Protein AF-A0A914NNA9-F1 (afdb_monomer)

Organism: Meloidogyne incognita (NCBI:txid6306)

Sequence (226 aa):
LRHSIPSILQNKNVPEELQEALSKCLNPAPEQRLPVIQFTKLKYFEHPLVKTLNFLDSRNALDVSQKIQFFKSLPNIIPQFPLRVQLQKIYPHLAGEFGTPILIPFILESVFIIVENCNSEEFVEEIMPSLVLVFPIQTPYQIGLLLLNKVDLFLKKMPTTSLKQHLIPLIFNSLSNESNKIQELCLLELPRLVKYIDREQMHTQFLPKLLRMVLEAKENKFSVCF

Nearest PDB structures (foldseek):
  4lac-assembly1_A  TM=5.050E-01  e=9.931E-03  Homo sapiens
  3vwa-assembly1_A  TM=5.552E-01  e=3.014E-02  Saccharomyces cerevisiae S288C
  7k36-assembly1_A  TM=5.058E-01  e=1.153E-01  Homo sapiens
  6owo-assembly1_A  TM=5.125E-01  e=1.165E+00  Mus musculus
  7ux3-assembly1_G  TM=3.885E-01  e=2.225E+00  Mus musculus

Foldseek 3Di:
DPPCLVVVLPPPPDPPQCSVLVSQCPDPDPVSHDDPVVVCVRCVCVDPVNVLLVVLVPPDPDDPVVLQVSLQCLLVVLVVDDLCCCQVPVQVSLLVCLVPQVNQLSSLSSVVSSLVPDALVSCVPGPVVSVLVLLVPPPPVSSLVSVLVCVVSCVRRPDLVVCLVRVVVSLLVQLVHPDPSSNVSSVVCVVVCVVSDDPCCCVPRVVVSVVVSVVVCVVVVDPPDD

Structure (mmCIF, N/CA/C/O backbone):
data_AF-A0A914NNA9-F1
#
_entry.id   AF-A0A914NNA9-F1
#
loop_
_atom_site.group_PDB
_atom_site.id
_atom_site.type_symbol
_atom_site.label_atom_id
_atom_site.label_alt_id
_atom_site.label_comp_id
_atom_site.label_asym_id
_atom_site.label_entity_id
_atom_site.label_seq_id
_atom_site.pdbx_PDB_ins_code
_atom_site.Cartn_x
_atom_site.Cartn_y
_atom_site.Cartn_z
_atom_site.occupancy
_atom_site.B_iso_or_equiv
_atom_site.auth_seq_id
_atom_site.auth_comp_id
_atom_site.auth_asym_id
_atom_site.auth_atom_id
_atom_site.pdbx_PDB_model_num
ATOM 1 N N . LEU A 1 1 ? -22.326 -14.929 42.479 1.00 46.31 1 LEU A N 1
ATOM 2 C CA . LEU A 1 1 ? -22.329 -13.843 41.464 1.00 46.31 1 LEU A CA 1
ATOM 3 C C . LEU A 1 1 ? -21.986 -12.443 42.014 1.00 46.31 1 LEU A C 1
ATOM 5 O O . LEU A 1 1 ? -21.612 -11.599 41.216 1.00 46.31 1 LEU A O 1
ATOM 9 N N . ARG A 1 2 ? -22.057 -12.162 43.333 1.00 40.78 2 ARG A N 1
ATOM 10 C CA . ARG A 1 2 ? -21.795 -10.809 43.893 1.00 40.78 2 ARG A CA 1
ATOM 11 C C . ARG A 1 2 ? -20.318 -10.435 44.137 1.00 40.78 2 ARG A C 1
ATOM 13 O O . ARG A 1 2 ? -20.034 -9.258 44.296 1.00 40.78 2 ARG A O 1
ATOM 20 N N . HIS A 1 3 ? -19.383 -11.387 44.132 1.00 43.75 3 HIS A N 1
ATOM 21 C CA . HIS A 1 3 ? -17.967 -11.124 44.455 1.00 43.75 3 HIS A CA 1
ATOM 22 C C . HIS A 1 3 ? -17.063 -10.825 43.243 1.00 43.75 3 HIS A C 1
ATOM 24 O O . HIS A 1 3 ? -15.871 -10.618 43.423 1.00 43.75 3 HIS A O 1
ATOM 30 N N . SER A 1 4 ? -17.602 -10.795 42.020 1.00 52.12 4 SER A N 1
ATOM 31 C CA . SER A 1 4 ? -16.789 -10.807 40.787 1.00 52.12 4 SER A CA 1
ATOM 32 C C . SER A 1 4 ? -16.677 -9.452 40.075 1.00 52.12 4 SER A C 1
ATOM 34 O O . SER A 1 4 ? -15.780 -9.260 39.263 1.00 52.12 4 SER A O 1
ATOM 36 N N . ILE A 1 5 ? -17.582 -8.509 40.354 1.00 54.59 5 ILE A N 1
ATOM 37 C CA . ILE A 1 5 ? -17.644 -7.211 39.655 1.00 54.59 5 ILE A CA 1
ATOM 38 C C . ILE A 1 5 ? -16.449 -6.297 40.005 1.00 54.59 5 ILE A C 1
ATOM 40 O O . ILE A 1 5 ? -15.870 -5.725 39.080 1.00 54.59 5 ILE A O 1
ATOM 44 N N . PRO A 1 6 ? -15.997 -6.194 41.277 1.00 52.12 6 PRO A N 1
ATOM 45 C CA . PRO A 1 6 ? -14.838 -5.363 41.621 1.00 52.12 6 PRO A CA 1
ATOM 46 C C . PRO A 1 6 ? -13.545 -5.841 40.946 1.00 52.12 6 PRO A C 1
ATOM 48 O O . PRO A 1 6 ? -12.696 -5.036 40.578 1.00 52.12 6 PRO A O 1
ATOM 51 N N . SER A 1 7 ? -13.417 -7.154 40.734 1.00 54.50 7 SER A N 1
ATOM 52 C CA . SER A 1 7 ? -12.230 -7.790 40.157 1.00 54.50 7 SER A CA 1
ATOM 53 C C . SER A 1 7 ? -12.037 -7.463 38.672 1.00 54.50 7 SER A C 1
ATOM 55 O O . SER A 1 7 ? -10.907 -7.401 38.202 1.00 54.50 7 SER A O 1
ATOM 57 N N . ILE A 1 8 ? -13.129 -7.234 37.930 1.00 57.78 8 ILE A N 1
ATOM 58 C CA . ILE A 1 8 ? -13.080 -6.880 36.501 1.00 57.78 8 ILE A CA 1
ATOM 59 C C . ILE A 1 8 ? -12.630 -5.423 36.324 1.00 57.78 8 ILE A C 1
ATOM 61 O O . ILE A 1 8 ? -11.861 -5.127 35.414 1.00 57.78 8 ILE A O 1
ATOM 65 N N . LEU A 1 9 ? -13.068 -4.526 37.214 1.00 56.62 9 LEU A N 1
ATOM 66 C CA . LEU A 1 9 ? -12.733 -3.096 37.174 1.00 56.62 9 LEU A CA 1
ATOM 67 C C . LEU A 1 9 ? -11.310 -2.796 37.667 1.00 56.62 9 LEU A C 1
ATOM 69 O O . LEU A 1 9 ? -10.729 -1.794 37.274 1.00 56.62 9 LEU A O 1
ATOM 73 N N . GLN A 1 10 ? -10.730 -3.673 38.492 1.00 57.22 10 GLN A N 1
ATOM 74 C CA . GLN A 1 10 ? -9.327 -3.594 38.926 1.00 57.22 10 GLN A CA 1
ATOM 75 C C . GLN A 1 10 ? -8.344 -4.215 37.921 1.00 57.22 10 GLN A C 1
ATOM 77 O O . GLN A 1 10 ? -7.135 -4.250 38.160 1.00 57.22 10 GLN A O 1
ATOM 82 N N . ASN A 1 11 ? -8.845 -4.735 36.800 1.00 58.44 11 ASN A N 1
ATOM 83 C CA . ASN A 1 11 ? -8.011 -5.360 35.793 1.00 58.44 11 ASN A CA 1
ATOM 84 C C . ASN A 1 11 ? -7.291 -4.268 34.986 1.00 58.44 11 ASN A C 1
ATOM 86 O O . ASN A 1 11 ? -7.929 -3.510 34.257 1.00 58.44 11 ASN A O 1
ATOM 90 N N . LYS A 1 12 ? -5.954 -4.211 35.082 1.00 61.25 12 LYS A N 1
ATOM 91 C CA . LYS A 1 12 ? -5.089 -3.234 34.379 1.00 61.25 12 LYS A CA 1
ATOM 92 C C . LYS A 1 12 ? -5.234 -3.243 32.848 1.00 61.25 12 LYS A C 1
ATOM 94 O O . LYS A 1 12 ? -4.662 -2.397 32.173 1.00 61.25 12 LYS A O 1
ATOM 99 N N . ASN A 1 13 ? -5.991 -4.192 32.307 1.00 70.31 13 ASN A N 1
ATOM 100 C CA . ASN A 1 13 ? -6.261 -4.345 30.883 1.00 70.31 13 ASN A CA 1
ATOM 101 C C . ASN A 1 13 ? -7.434 -3.482 30.381 1.00 70.31 13 ASN A C 1
ATOM 103 O O . ASN A 1 13 ? -7.701 -3.478 29.182 1.00 70.31 13 ASN A O 1
ATOM 107 N N . VAL A 1 14 ? -8.157 -2.783 31.266 1.00 75.00 14 VAL A N 1
ATOM 108 C CA . VAL A 1 14 ? -9.283 -1.916 30.887 1.00 75.00 14 VAL A CA 1
ATOM 109 C C . VAL A 1 14 ? -8.840 -0.446 30.894 1.00 75.00 14 VAL A C 1
ATOM 111 O O . VAL A 1 14 ? -8.441 0.042 31.955 1.00 75.00 14 VAL A O 1
ATOM 114 N N . PRO A 1 15 ? -8.948 0.279 29.760 1.00 80.75 15 PRO A N 1
ATOM 115 C CA . PRO A 1 15 ? -8.655 1.710 29.698 1.00 80.75 15 PRO A CA 1
ATOM 116 C C . PRO A 1 15 ? -9.450 2.493 30.744 1.00 80.75 15 PRO A C 1
ATOM 118 O O . PRO A 1 15 ? -10.650 2.262 30.899 1.00 80.75 15 PRO A O 1
ATOM 121 N N . GLU A 1 16 ? -8.801 3.434 31.431 1.00 80.56 16 GLU A N 1
ATOM 122 C CA . GLU A 1 16 ? -9.410 4.226 32.515 1.00 80.56 16 GLU A CA 1
ATOM 123 C C . GLU A 1 16 ? -10.712 4.912 32.073 1.00 80.56 16 GLU A C 1
ATOM 125 O O . GLU A 1 16 ? -11.708 4.900 32.793 1.00 80.56 16 GLU A O 1
ATOM 130 N N . GLU A 1 17 ? -10.744 5.387 30.828 1.00 80.56 17 GLU A N 1
ATOM 131 C CA . GLU A 1 17 ? -11.890 6.038 30.180 1.00 80.56 17 GLU A CA 1
ATOM 132 C C . GLU A 1 17 ? -13.153 5.161 30.107 1.00 80.56 17 GLU A C 1
ATOM 134 O O . GLU A 1 17 ? -14.267 5.678 30.010 1.00 80.56 17 GLU A O 1
ATOM 139 N N . LEU A 1 18 ? -13.003 3.833 30.150 1.00 83.00 18 LEU A N 1
ATOM 140 C CA . LEU A 1 18 ? -14.110 2.877 30.097 1.00 83.00 18 LEU A CA 1
ATOM 141 C C . LEU A 1 18 ? -14.499 2.326 31.468 1.00 83.00 18 LEU A C 1
ATOM 143 O O . LEU A 1 18 ? -15.592 1.775 31.600 1.00 83.00 18 LEU A O 1
ATOM 147 N N . GLN A 1 19 ? -13.652 2.460 32.489 1.00 83.44 19 GLN A N 1
ATOM 148 C CA . GLN A 1 19 ? -13.880 1.820 33.788 1.00 83.44 19 GLN A CA 1
ATOM 149 C C . GLN A 1 19 ? -15.162 2.326 34.461 1.00 83.44 19 GLN A C 1
ATOM 151 O O . GLN A 1 19 ? -15.972 1.523 34.928 1.00 83.44 19 GLN A O 1
ATOM 156 N N . GLU A 1 20 ? -15.400 3.642 34.454 1.00 82.81 20 GLU A N 1
ATOM 157 C CA . GLU A 1 20 ? -16.611 4.226 35.045 1.00 82.81 20 GLU A CA 1
ATOM 158 C C . GLU A 1 20 ? -17.876 3.758 34.310 1.00 82.81 20 GLU A C 1
ATOM 160 O O . GLU A 1 20 ? -18.866 3.357 34.931 1.00 82.81 20 GLU A O 1
ATOM 165 N N . ALA A 1 21 ? -17.839 3.759 32.976 1.00 84.19 21 ALA A N 1
ATOM 166 C CA . ALA A 1 21 ? -18.965 3.323 32.163 1.00 84.19 21 ALA A CA 1
ATOM 167 C C . ALA A 1 21 ? -19.260 1.828 32.347 1.00 84.19 21 ALA A C 1
ATOM 169 O O . ALA A 1 21 ? -20.418 1.448 32.517 1.00 84.19 21 ALA A O 1
ATOM 170 N N . LEU A 1 22 ? -18.226 0.983 32.378 1.00 84.44 22 LEU A N 1
ATOM 171 C CA . LEU A 1 22 ? -18.360 -0.455 32.615 1.00 84.44 22 LEU A CA 1
ATOM 172 C C . LEU A 1 22 ? -18.895 -0.754 34.018 1.00 84.44 22 LEU A C 1
ATOM 174 O O . LEU A 1 22 ? -19.739 -1.636 34.165 1.00 84.44 22 LEU A O 1
ATOM 178 N N . SER A 1 23 ? -18.480 0.012 35.030 1.00 83.31 23 SER A N 1
ATOM 179 C CA . SER A 1 23 ? -19.024 -0.091 36.389 1.00 83.31 23 SER A CA 1
ATOM 180 C C . SER A 1 23 ? -20.536 0.154 36.407 1.00 83.31 23 SER A C 1
ATOM 182 O O . SER A 1 23 ? -21.294 -0.640 36.968 1.00 83.31 23 SER A O 1
ATOM 184 N N . LYS A 1 24 ? -21.003 1.191 35.696 1.00 84.38 24 LYS A N 1
ATOM 185 C CA . LYS A 1 24 ? -22.439 1.469 35.534 1.00 84.38 24 LYS A CA 1
ATOM 186 C C . LYS A 1 24 ? -23.151 0.373 34.733 1.00 84.38 24 LYS A C 1
ATOM 188 O O . LYS A 1 24 ? -24.253 -0.016 35.104 1.00 84.38 24 LYS A O 1
ATOM 193 N N . CYS A 1 25 ? -22.544 -0.177 33.680 1.00 84.31 25 CYS A N 1
ATOM 194 C CA . CYS A 1 25 ? -23.122 -1.291 32.910 1.00 84.31 25 CYS A CA 1
ATOM 195 C C . CYS A 1 25 ? -23.302 -2.569 33.748 1.00 84.31 25 CYS A C 1
ATOM 197 O O . CYS A 1 25 ? -24.278 -3.297 33.569 1.00 84.31 25 CYS A O 1
ATOM 199 N N . LEU A 1 26 ? -22.376 -2.835 34.672 1.00 83.00 26 LEU A N 1
ATOM 200 C CA . LEU A 1 26 ? -22.370 -4.026 35.524 1.00 83.00 26 LEU A CA 1
ATOM 201 C C . LEU A 1 26 ? -23.161 -3.847 36.830 1.00 83.00 26 LEU A C 1
ATOM 203 O O . LEU A 1 26 ? -23.105 -4.720 37.699 1.00 83.00 26 LEU A O 1
ATOM 207 N N . ASN A 1 27 ? -23.914 -2.752 36.986 1.00 82.81 27 ASN A N 1
ATOM 208 C CA . ASN A 1 27 ? -24.661 -2.489 38.212 1.00 82.81 27 ASN A CA 1
ATOM 209 C C . ASN A 1 27 ? -25.683 -3.622 38.484 1.00 82.81 27 ASN A C 1
ATOM 211 O O . ASN A 1 27 ? -26.460 -3.992 37.592 1.00 82.81 27 ASN A O 1
ATOM 215 N N . PRO A 1 28 ? -25.705 -4.218 39.693 1.00 80.62 28 PRO A N 1
ATOM 216 C CA . PRO A 1 28 ? -26.661 -5.268 40.035 1.00 80.62 28 PRO A CA 1
ATOM 217 C C . PRO A 1 28 ? -28.123 -4.808 39.945 1.00 80.62 28 PRO A C 1
ATOM 219 O O . PRO A 1 28 ? -28.973 -5.638 39.628 1.00 80.62 28 PRO A O 1
ATOM 222 N N . ALA A 1 29 ? -28.412 -3.522 40.167 1.00 84.44 29 ALA A N 1
ATOM 223 C CA . ALA A 1 29 ? -29.739 -2.942 39.988 1.00 84.44 29 ALA A CA 1
ATOM 224 C C . ALA A 1 29 ? -29.985 -2.619 38.497 1.00 84.44 29 ALA A C 1
ATOM 226 O O . ALA A 1 29 ? -29.301 -1.746 37.958 1.00 84.44 29 ALA A O 1
ATOM 227 N N . PRO A 1 30 ? -30.953 -3.271 37.817 1.00 81.56 30 PRO A N 1
ATOM 228 C CA . PRO A 1 30 ? -31.196 -3.064 36.385 1.00 81.56 30 PRO A CA 1
ATOM 229 C C . PRO A 1 30 ? -31.507 -1.610 36.014 1.00 81.56 30 PRO A C 1
ATOM 231 O O . PRO A 1 30 ? -31.097 -1.148 34.957 1.00 81.56 30 PRO A O 1
ATOM 234 N N . GLU A 1 31 ? -32.181 -0.883 36.904 1.00 85.00 31 GLU A N 1
ATOM 235 C CA . GLU A 1 31 ? -32.643 0.494 36.682 1.00 85.00 31 GLU A CA 1
ATOM 236 C C . GLU A 1 31 ? -31.506 1.524 36.692 1.00 85.00 31 GLU A C 1
ATOM 238 O O . GLU A 1 31 ? -31.628 2.602 36.120 1.00 85.00 31 GLU A O 1
ATOM 243 N N . GLN A 1 32 ? -30.378 1.182 37.317 1.00 82.38 32 GLN A N 1
ATOM 244 C CA . GLN A 1 32 ? -29.184 2.025 37.379 1.00 82.38 32 GLN A CA 1
ATOM 245 C C . GLN A 1 32 ? -28.140 1.644 36.320 1.00 82.38 32 GLN A C 1
ATOM 247 O O . GLN A 1 32 ? -27.045 2.215 36.304 1.00 82.38 32 GLN A O 1
ATOM 252 N N . ARG A 1 33 ? -28.438 0.663 35.453 1.00 86.88 33 ARG A N 1
ATOM 253 C CA . ARG A 1 33 ? -27.519 0.265 34.384 1.00 86.88 33 ARG A CA 1
ATOM 254 C C . ARG A 1 33 ? -27.482 1.319 33.293 1.00 86.88 33 ARG A C 1
ATOM 256 O O . ARG A 1 33 ? -28.517 1.807 32.848 1.00 86.88 33 ARG A O 1
ATOM 263 N N . LEU A 1 34 ? -26.276 1.621 32.819 1.00 84.44 34 LEU A N 1
ATOM 264 C CA . LEU A 1 34 ? -26.102 2.501 31.670 1.00 84.44 34 LEU A CA 1
ATOM 265 C C . LEU A 1 34 ? -26.753 1.851 30.432 1.00 84.44 34 LEU A C 1
ATOM 267 O O . LEU A 1 34 ? -26.373 0.734 30.065 1.00 84.44 34 LEU A O 1
ATOM 271 N N . PRO A 1 35 ? -27.716 2.512 29.768 1.00 85.62 35 PRO A N 1
ATOM 272 C CA . PRO A 1 35 ? -28.323 1.966 28.565 1.00 85.62 35 PRO A CA 1
ATOM 273 C C . PRO A 1 35 ? -27.305 1.918 27.420 1.00 85.62 35 PRO A C 1
ATOM 275 O O . PRO A 1 35 ? -26.478 2.819 27.256 1.00 85.62 35 PRO A O 1
ATOM 278 N N . VAL A 1 36 ? -27.410 0.889 26.574 1.00 84.56 36 VAL A N 1
ATOM 279 C CA . VAL A 1 36 ? -26.457 0.606 25.480 1.00 84.56 36 VAL A CA 1
ATOM 280 C C . VAL A 1 36 ? -26.253 1.812 24.558 1.00 84.56 36 VAL A C 1
ATOM 282 O O . VAL A 1 36 ? -25.127 2.120 24.187 1.00 84.56 36 VAL A O 1
ATOM 285 N N . ILE A 1 37 ? -27.321 2.556 24.258 1.00 85.94 37 ILE A N 1
ATOM 286 C CA . ILE A 1 37 ? -27.271 3.749 23.395 1.00 85.94 37 ILE A CA 1
ATOM 287 C C . ILE A 1 37 ? -26.387 4.856 23.997 1.00 85.94 37 ILE A C 1
ATOM 289 O O . ILE A 1 37 ? -25.759 5.617 23.264 1.00 85.94 37 ILE A O 1
ATOM 293 N N . GLN A 1 38 ? -26.344 4.981 25.326 1.00 85.00 38 GLN A N 1
ATOM 294 C CA . GLN A 1 38 ? -25.464 5.943 25.996 1.00 85.00 38 GLN A CA 1
ATOM 295 C C . GLN A 1 38 ? -24.025 5.422 26.055 1.00 85.00 38 GLN A C 1
ATOM 297 O O . GLN A 1 38 ? -23.093 6.202 25.889 1.00 85.00 38 GLN A O 1
ATOM 302 N N . PHE A 1 39 ? -23.839 4.108 26.204 1.00 86.06 39 PHE A N 1
ATOM 303 C CA . PHE A 1 39 ? -22.519 3.480 26.157 1.00 86.06 39 PHE A CA 1
ATOM 304 C C . PHE A 1 39 ? -21.837 3.662 24.791 1.00 86.06 39 PHE A C 1
ATOM 306 O O . PHE A 1 39 ? -20.665 4.016 24.724 1.00 86.06 39 PHE A O 1
ATOM 313 N N . THR A 1 40 ? -22.570 3.521 23.684 1.00 83.19 40 THR A N 1
ATOM 314 C CA . THR A 1 40 ? -22.011 3.733 22.335 1.00 83.19 40 THR A CA 1
ATOM 315 C C . THR A 1 40 ? -21.613 5.187 22.052 1.00 83.19 40 THR A C 1
ATOM 317 O O . THR A 1 40 ? -20.909 5.441 21.082 1.00 83.19 40 THR A O 1
ATOM 320 N N . LYS A 1 41 ? -22.055 6.147 22.878 1.00 84.75 41 LYS A N 1
ATOM 321 C CA . LYS A 1 41 ? -21.750 7.586 22.749 1.00 84.75 41 LYS A CA 1
ATOM 322 C C . LYS A 1 41 ? -20.565 8.041 23.608 1.00 84.75 41 LYS A C 1
ATOM 324 O O . LYS A 1 41 ? -20.325 9.239 23.734 1.00 84.75 41 LYS A O 1
ATOM 329 N N . LEU A 1 42 ? -19.849 7.117 24.248 1.00 86.50 42 LEU A N 1
ATOM 330 C CA . LEU A 1 42 ? -18.679 7.464 25.052 1.00 86.50 42 LEU A CA 1
ATOM 331 C C . LEU A 1 42 ? -17.554 8.022 24.173 1.00 86.50 42 LEU A C 1
ATOM 333 O O . LEU A 1 42 ? -17.294 7.506 23.086 1.00 86.50 42 LEU A O 1
ATOM 337 N N . LYS A 1 43 ? -16.825 9.013 24.703 1.00 85.06 43 LYS A N 1
ATOM 338 C CA . LYS A 1 43 ? -15.670 9.648 24.038 1.00 85.06 43 LYS A CA 1
ATOM 339 C C . LYS A 1 43 ? -14.591 8.652 23.615 1.00 85.06 43 LYS A C 1
ATOM 341 O O . LYS A 1 43 ? -13.932 8.865 22.606 1.00 85.06 43 LYS A O 1
ATOM 346 N N . TYR A 1 44 ? -14.458 7.541 24.339 1.00 84.50 44 TYR A N 1
ATOM 347 C CA . TYR A 1 44 ? -13.566 6.442 23.972 1.00 84.50 44 TYR A CA 1
ATOM 348 C C . TYR A 1 44 ? -13.799 5.962 22.526 1.00 84.50 44 TYR A C 1
ATOM 350 O O . TYR A 1 44 ? -12.857 5.779 21.758 1.00 84.50 44 TYR A O 1
ATOM 358 N N . PHE A 1 45 ? -15.063 5.825 22.109 1.00 84.44 45 PHE A N 1
ATOM 359 C CA . PHE A 1 45 ? -15.408 5.400 20.748 1.00 84.44 45 PHE A CA 1
ATOM 360 C C . PHE A 1 45 ? -15.221 6.508 19.703 1.00 84.44 45 PHE A C 1
ATOM 362 O O . PHE A 1 45 ? -15.298 6.247 18.502 1.00 84.44 45 PHE A O 1
ATOM 369 N N . GLU A 1 46 ? -14.931 7.739 20.133 1.00 84.44 46 GLU A N 1
ATOM 370 C CA . GLU A 1 46 ? -14.589 8.843 19.241 1.00 84.44 46 GLU A CA 1
ATOM 371 C C . GLU A 1 46 ? -13.102 8.872 18.859 1.00 84.44 46 GLU A C 1
ATOM 373 O O . GLU A 1 46 ? -12.718 9.686 18.008 1.00 84.44 46 GLU A O 1
ATOM 378 N N . HIS A 1 47 ? -12.287 7.984 19.447 1.00 89.38 47 HIS A N 1
ATOM 379 C CA . HIS A 1 47 ? -10.854 7.884 19.190 1.00 89.38 47 HIS A CA 1
ATOM 380 C C . HIS A 1 47 ? -10.569 7.624 17.695 1.00 89.38 47 HIS A C 1
ATOM 382 O O . HIS A 1 47 ? -11.239 6.781 17.084 1.00 89.38 47 HIS A O 1
ATOM 388 N N . PRO A 1 48 ? -9.557 8.279 17.085 1.00 88.38 48 PRO A N 1
ATOM 389 C CA . PRO A 1 48 ? -9.262 8.145 15.654 1.00 88.38 48 PRO A CA 1
ATOM 390 C C . PRO A 1 48 ? -9.078 6.698 15.180 1.00 88.38 48 PRO A C 1
ATOM 392 O O . PRO A 1 48 ? -9.554 6.340 14.105 1.00 88.38 48 PRO A O 1
ATOM 395 N N . LEU A 1 49 ? -8.453 5.844 15.998 1.00 90.88 49 LEU A N 1
ATOM 396 C CA . LEU A 1 49 ? -8.266 4.420 15.682 1.00 90.88 49 LEU A CA 1
ATOM 397 C C . LEU A 1 49 ? -9.589 3.659 15.596 1.00 90.88 49 LEU A C 1
ATOM 399 O O . LEU A 1 49 ? -9.805 2.898 14.657 1.00 90.88 49 LEU A O 1
ATOM 403 N N . VAL A 1 50 ? -10.497 3.904 16.542 1.00 89.94 50 VAL A N 1
ATOM 404 C CA . VAL A 1 50 ? -11.817 3.265 16.563 1.00 89.94 50 VAL A CA 1
ATOM 405 C C . VAL A 1 50 ? -12.640 3.742 15.370 1.00 89.94 50 VAL A C 1
ATOM 407 O O . VAL A 1 50 ? -13.205 2.924 14.650 1.00 89.94 50 VAL A O 1
ATOM 410 N N . LYS A 1 51 ? -12.640 5.053 15.093 1.00 89.06 51 LYS A N 1
ATOM 411 C CA . LYS A 1 51 ? -13.293 5.622 13.904 1.00 89.06 51 LYS A CA 1
ATOM 412 C C . LYS A 1 51 ? -12.746 5.036 12.604 1.00 89.06 51 LYS A C 1
ATOM 414 O O . LYS A 1 51 ? -13.526 4.741 11.709 1.00 89.06 51 LYS A O 1
ATOM 419 N N . THR A 1 52 ? -11.432 4.836 12.519 1.00 91.88 52 THR A N 1
ATOM 420 C CA . THR A 1 52 ? -10.778 4.241 11.345 1.00 91.88 52 THR A CA 1
ATOM 421 C C . THR A 1 52 ? -11.226 2.799 11.134 1.00 91.88 52 THR A C 1
ATOM 423 O O . THR A 1 52 ? -11.634 2.451 10.031 1.00 91.88 52 THR A O 1
ATOM 426 N N . LEU A 1 53 ? -11.220 1.969 12.182 1.00 90.75 53 LEU A N 1
ATOM 427 C CA . LEU A 1 53 ? -11.685 0.582 12.080 1.00 90.75 53 LEU A CA 1
ATOM 428 C C . LEU A 1 53 ? -13.179 0.499 11.749 1.00 90.75 53 LEU A C 1
ATOM 430 O O . LEU A 1 53 ? -13.560 -0.273 10.877 1.00 90.75 53 LEU A O 1
ATOM 434 N N . ASN A 1 54 ? -14.008 1.341 12.370 1.00 88.25 54 ASN A N 1
ATOM 435 C CA . ASN A 1 54 ? -15.435 1.418 12.055 1.00 88.25 54 ASN A CA 1
ATOM 436 C C . ASN A 1 54 ? -15.685 1.844 10.603 1.00 88.25 54 ASN A C 1
ATOM 438 O O . ASN A 1 54 ? -16.607 1.334 9.973 1.00 88.25 54 ASN A O 1
ATOM 442 N N . PHE A 1 55 ? -14.875 2.764 10.069 1.00 88.38 55 PHE A N 1
ATOM 443 C CA . PHE A 1 55 ? -14.955 3.164 8.666 1.00 88.38 55 PHE A CA 1
ATOM 444 C C . PHE A 1 55 ? -14.615 1.990 7.740 1.00 88.38 55 PHE A C 1
ATOM 446 O O . PHE A 1 55 ? -15.376 1.709 6.819 1.00 88.38 55 PHE A O 1
ATOM 453 N N . LEU A 1 56 ? -13.526 1.264 8.017 1.00 88.06 56 LEU A N 1
ATOM 454 C CA . LEU A 1 56 ? -13.138 0.077 7.244 1.00 88.06 56 LEU A CA 1
ATOM 455 C C . LEU A 1 56 ? -14.202 -1.034 7.297 1.00 88.06 56 LEU A C 1
ATOM 457 O O . LEU A 1 56 ? -14.507 -1.634 6.271 1.00 88.06 56 LEU A O 1
ATOM 461 N N . ASP A 1 57 ? -14.801 -1.273 8.468 1.00 85.19 57 ASP A N 1
ATOM 462 C CA . ASP A 1 57 ? -15.828 -2.307 8.659 1.00 85.19 57 ASP A CA 1
ATOM 463 C C . ASP A 1 57 ? -17.205 -1.891 8.096 1.00 85.19 57 ASP A C 1
ATOM 465 O O . ASP A 1 57 ? -18.077 -2.739 7.869 1.00 85.19 57 ASP A O 1
ATOM 469 N N . SER A 1 58 ? -17.429 -0.597 7.838 1.00 80.75 58 SER A N 1
ATOM 470 C CA . SER A 1 58 ? -18.665 -0.114 7.225 1.00 80.75 58 SER A CA 1
ATOM 471 C C . SER A 1 58 ? -18.704 -0.501 5.742 1.00 80.75 58 SER A C 1
ATOM 473 O O . SER A 1 58 ? -18.232 0.215 4.868 1.00 80.75 58 SER A O 1
ATOM 475 N N . ARG A 1 59 ? -19.303 -1.662 5.447 1.00 59.59 59 ARG A N 1
ATOM 476 C CA . ARG A 1 59 ? -19.468 -2.256 4.099 1.00 59.59 59 ARG A CA 1
ATOM 477 C C . ARG A 1 59 ? -20.338 -1.434 3.125 1.00 59.59 59 ARG A C 1
ATOM 479 O O . ARG A 1 59 ? -20.848 -1.978 2.147 1.00 59.59 59 ARG A O 1
ATOM 486 N N . ASN A 1 60 ? -20.575 -0.158 3.409 1.00 55.81 60 ASN A N 1
ATOM 487 C CA . ASN A 1 60 ? -21.505 0.679 2.669 1.00 55.81 60 ASN A CA 1
ATOM 488 C C . ASN A 1 60 ? -20.879 1.169 1.361 1.00 55.81 60 ASN A C 1
ATOM 490 O O . ASN A 1 60 ? -19.672 1.387 1.275 1.00 55.81 60 ASN A O 1
ATOM 494 N N . ALA A 1 61 ? -21.732 1.374 0.356 1.00 65.06 61 ALA A N 1
ATOM 495 C CA . ALA A 1 61 ? -21.432 2.069 -0.889 1.00 65.06 61 ALA A CA 1
ATOM 496 C C . ALA A 1 61 ? -21.061 3.537 -0.602 1.00 65.06 61 ALA A C 1
ATOM 498 O O . ALA A 1 61 ? -21.849 4.449 -0.824 1.00 65.06 61 ALA A O 1
ATOM 499 N N . LEU A 1 62 ? -19.888 3.755 -0.010 1.00 74.38 62 LEU A N 1
ATOM 500 C CA . LEU A 1 62 ? -19.333 5.079 0.209 1.00 74.38 62 LEU A CA 1
ATOM 501 C C . LEU A 1 62 ? -18.966 5.668 -1.145 1.00 74.38 62 LEU A C 1
ATOM 503 O O . LEU A 1 62 ? -18.278 5.026 -1.947 1.00 74.38 62 LEU A O 1
ATOM 507 N N . ASP A 1 63 ? -19.390 6.906 -1.362 1.00 85.19 63 ASP A N 1
ATOM 508 C CA . ASP A 1 63 ? -19.015 7.648 -2.552 1.00 85.19 63 ASP A CA 1
ATOM 509 C C . ASP A 1 63 ? -17.493 7.811 -2.623 1.00 85.19 63 ASP A C 1
ATOM 511 O O . ASP A 1 63 ? -16.791 7.952 -1.614 1.00 85.19 63 ASP A O 1
ATOM 515 N N . VAL A 1 64 ? -16.974 7.842 -3.849 1.00 87.94 64 VAL A N 1
ATOM 516 C CA . VAL A 1 64 ? -15.535 7.945 -4.135 1.00 87.94 64 VAL A CA 1
ATOM 517 C C . VAL A 1 64 ? -14.896 9.146 -3.421 1.00 87.94 64 VAL A C 1
ATOM 519 O O . VAL A 1 64 ? -13.770 9.049 -2.941 1.00 87.94 64 VAL A O 1
ATOM 522 N N . SER A 1 65 ? -15.614 10.263 -3.282 1.00 90.50 65 SER A N 1
ATOM 523 C CA . SER A 1 65 ? -15.131 11.465 -2.589 1.00 90.50 65 SER A CA 1
ATOM 524 C C . SER A 1 65 ? -14.835 11.225 -1.103 1.00 90.50 65 SER A C 1
ATOM 526 O O . SER A 1 65 ? -13.789 11.652 -0.609 1.00 90.50 65 SER A O 1
ATOM 528 N N . GLN A 1 66 ? -15.711 10.500 -0.402 1.00 89.94 66 GLN A N 1
ATOM 529 C CA . GLN A 1 66 ? -15.535 10.158 1.011 1.00 89.94 66 GLN A CA 1
ATOM 530 C C . GLN A 1 66 ? -14.362 9.192 1.190 1.00 89.94 66 GLN A C 1
ATOM 532 O O . GLN A 1 66 ? -13.533 9.384 2.082 1.00 89.94 66 GLN A O 1
ATOM 537 N N . LYS A 1 67 ? -14.234 8.210 0.285 1.00 90.50 67 LYS A N 1
ATOM 538 C CA . LYS A 1 67 ? -13.081 7.299 0.245 1.00 90.50 67 LYS A CA 1
ATOM 539 C C . LYS A 1 67 ? -11.766 8.056 0.062 1.00 90.50 67 LYS A C 1
ATOM 541 O O . LYS A 1 67 ? -10.824 7.814 0.809 1.00 90.50 67 LYS A O 1
ATOM 546 N N . ILE A 1 68 ? -11.701 9.013 -0.868 1.00 92.56 68 ILE A N 1
ATOM 547 C CA . ILE A 1 68 ? -10.502 9.845 -1.074 1.00 92.56 68 ILE A CA 1
ATOM 548 C C . ILE A 1 68 ? -10.141 10.606 0.204 1.00 92.56 68 ILE A C 1
ATOM 550 O O . ILE A 1 68 ? -8.977 10.621 0.598 1.00 92.56 68 ILE A O 1
ATOM 554 N N . GLN A 1 69 ? -11.114 11.248 0.856 1.00 92.44 69 GLN A N 1
ATOM 555 C CA . GLN A 1 69 ? -10.853 12.008 2.080 1.00 92.44 69 GLN A CA 1
ATOM 556 C C . GLN A 1 69 ? -10.322 11.111 3.205 1.00 92.44 69 GLN A C 1
ATOM 558 O O . GLN A 1 69 ? -9.400 11.507 3.918 1.00 92.44 69 GLN A O 1
ATOM 563 N N . PHE A 1 70 ? -10.868 9.903 3.336 1.00 92.75 70 PHE A N 1
ATOM 564 C CA . PHE A 1 70 ? -10.392 8.914 4.293 1.00 92.75 70 PHE A CA 1
ATOM 565 C C . PHE A 1 70 ? -8.978 8.416 3.965 1.00 92.75 70 PHE A C 1
ATOM 567 O O . PHE A 1 70 ? -8.095 8.483 4.815 1.00 92.75 70 PHE A O 1
ATOM 574 N N . PHE A 1 71 ? -8.711 7.981 2.730 1.00 93.50 71 PHE A N 1
ATOM 575 C CA . PHE A 1 71 ? -7.385 7.475 2.358 1.00 93.50 71 PHE A CA 1
ATOM 576 C C . PHE A 1 71 ? -6.293 8.543 2.425 1.00 93.50 71 PHE A C 1
ATOM 578 O O . PHE A 1 71 ? -5.143 8.207 2.669 1.00 93.50 71 PHE A O 1
ATOM 585 N N . LYS A 1 72 ? -6.638 9.829 2.296 1.00 93.88 72 LYS A N 1
ATOM 586 C CA . LYS A 1 72 ? -5.704 10.937 2.548 1.00 93.88 72 LYS A CA 1
ATOM 587 C C . LYS A 1 72 ? -5.339 11.110 4.023 1.00 93.88 72 LYS A C 1
ATOM 589 O O . LYS A 1 72 ? -4.249 11.585 4.320 1.00 93.88 72 LYS A O 1
ATOM 594 N N . SER A 1 73 ? -6.242 10.796 4.953 1.00 93.38 73 SER A N 1
ATOM 595 C CA . SER A 1 73 ? -5.972 10.941 6.391 1.00 93.38 73 SER A CA 1
ATOM 596 C C . SER A 1 73 ? -5.321 9.697 6.995 1.00 93.38 73 SER A C 1
ATOM 598 O O . SER A 1 73 ? -4.573 9.809 7.969 1.00 93.38 73 SER A O 1
ATOM 600 N N . LEU A 1 74 ? -5.562 8.532 6.391 1.00 94.25 74 LEU A N 1
ATOM 601 C CA . LEU A 1 74 ? -5.121 7.228 6.868 1.00 94.25 74 LEU A CA 1
ATOM 602 C C . LEU A 1 74 ? -3.594 7.085 7.083 1.00 94.25 74 LEU A C 1
ATOM 604 O O . LEU A 1 74 ? -3.228 6.520 8.119 1.00 94.25 74 LEU A O 1
ATOM 608 N N . PRO A 1 75 ? -2.696 7.631 6.233 1.00 95.31 75 PRO A N 1
ATOM 609 C CA . PRO A 1 75 ? -1.247 7.575 6.445 1.00 95.31 75 PRO A CA 1
ATOM 610 C C . PRO A 1 75 ? -0.793 8.069 7.826 1.00 95.31 75 PRO A C 1
ATOM 612 O O . PRO A 1 75 ? 0.120 7.502 8.418 1.00 95.31 75 PRO A O 1
ATOM 615 N N . ASN A 1 76 ? -1.471 9.076 8.387 1.00 94.38 76 ASN A N 1
ATOM 616 C CA . ASN A 1 76 ? -1.134 9.648 9.698 1.00 94.38 76 ASN A CA 1
ATOM 617 C C . ASN A 1 76 ? -1.579 8.765 10.878 1.00 94.38 76 ASN A C 1
ATOM 619 O O . ASN A 1 76 ? -1.128 8.945 12.010 1.00 94.38 76 ASN A O 1
ATOM 623 N N . ILE A 1 77 ? -2.503 7.838 10.626 1.00 94.06 77 ILE A N 1
ATOM 624 C CA . ILE A 1 77 ? -3.137 7.001 11.646 1.00 94.06 77 ILE A CA 1
ATOM 625 C C . ILE A 1 77 ? -2.529 5.593 11.640 1.00 94.06 77 ILE A C 1
ATOM 627 O O . ILE A 1 77 ? -2.354 5.011 12.707 1.00 94.06 77 ILE A O 1
ATOM 631 N N . ILE A 1 78 ? -2.152 5.059 10.469 1.00 94.56 78 ILE A N 1
ATOM 632 C CA . ILE A 1 78 ? -1.577 3.707 10.315 1.00 94.56 78 ILE A CA 1
ATOM 633 C C . ILE A 1 78 ? -0.466 3.388 11.330 1.00 94.56 78 ILE A C 1
ATOM 635 O O . ILE A 1 78 ? -0.569 2.335 11.962 1.00 94.56 78 ILE A O 1
ATOM 639 N N . PRO A 1 79 ? 0.545 4.256 11.556 1.00 94.75 79 PRO A N 1
ATOM 640 C CA . PRO A 1 79 ? 1.657 3.947 12.461 1.00 94.75 79 PRO A CA 1
ATOM 641 C C . PRO A 1 79 ? 1.241 3.679 13.913 1.00 94.75 79 PRO A C 1
ATOM 643 O O . PRO A 1 79 ? 1.994 3.073 14.667 1.00 94.75 79 PRO A O 1
ATOM 646 N N . GLN A 1 80 ? 0.048 4.122 14.316 1.00 94.25 80 GLN A N 1
ATOM 647 C CA . GLN A 1 80 ? -0.485 3.917 15.664 1.00 94.25 80 GLN A CA 1
ATOM 648 C C . GLN A 1 80 ? -1.097 2.518 15.850 1.00 94.25 80 GLN A C 1
ATOM 650 O O . GLN A 1 80 ? -1.331 2.091 16.980 1.00 94.25 80 GLN A O 1
ATOM 655 N N . PHE A 1 81 ? -1.379 1.795 14.761 1.00 94.88 81 PHE A N 1
ATOM 656 C CA . PHE A 1 81 ? -1.880 0.427 14.832 1.00 94.88 81 PHE A CA 1
ATOM 657 C C . PHE A 1 81 ? -0.733 -0.578 14.983 1.00 94.88 81 PHE A C 1
ATOM 659 O O . PHE A 1 81 ? 0.296 -0.432 14.324 1.00 94.88 81 PHE A O 1
ATOM 666 N N . PRO A 1 82 ? -0.919 -1.665 15.752 1.00 95.25 82 PRO A N 1
ATOM 667 C CA . PRO A 1 82 ? 0.009 -2.791 15.733 1.00 95.25 82 PRO A CA 1
ATOM 668 C C . PRO A 1 82 ? 0.149 -3.365 14.317 1.00 95.25 82 PRO A C 1
ATOM 670 O O . PRO A 1 82 ? -0.853 -3.495 13.610 1.00 95.25 82 PRO A O 1
ATOM 673 N N . LEU A 1 83 ? 1.357 -3.790 13.931 1.00 94.81 83 LEU A N 1
ATOM 674 C CA . LEU A 1 83 ? 1.647 -4.314 12.586 1.00 94.81 83 LEU A CA 1
ATOM 675 C C . LEU A 1 83 ? 0.671 -5.419 12.153 1.00 94.81 83 LEU A C 1
ATOM 677 O O . LEU A 1 83 ? 0.176 -5.410 11.031 1.00 94.81 83 LEU A O 1
ATOM 681 N N . ARG A 1 84 ? 0.296 -6.319 13.069 1.00 94.69 84 ARG A N 1
ATOM 682 C CA . ARG A 1 84 ? -0.690 -7.374 12.792 1.00 94.69 84 ARG A CA 1
ATOM 683 C C . ARG A 1 84 ? -2.041 -6.819 12.327 1.00 94.69 84 ARG A C 1
ATOM 685 O O . ARG A 1 84 ? -2.657 -7.395 11.441 1.00 94.69 84 ARG A O 1
ATOM 692 N N . VAL A 1 85 ? -2.504 -5.708 12.904 1.00 95.25 85 VAL A N 1
ATOM 693 C CA . VAL A 1 85 ? -3.748 -5.040 12.481 1.00 95.25 85 VAL A CA 1
ATOM 694 C C . VAL A 1 85 ? -3.549 -4.357 11.129 1.00 95.25 85 VAL A C 1
ATOM 696 O O . VAL A 1 85 ? -4.438 -4.419 10.282 1.00 95.25 85 VAL A O 1
ATOM 699 N N . GLN A 1 86 ? -2.378 -3.757 10.898 1.00 96.19 86 GLN A N 1
ATOM 700 C CA . GLN A 1 86 ? -2.045 -3.164 9.604 1.00 96.19 86 GLN A CA 1
ATOM 701 C C . GLN A 1 86 ? -2.098 -4.210 8.479 1.00 96.19 86 GLN A C 1
ATOM 703 O O . GLN A 1 86 ? -2.758 -3.975 7.473 1.00 96.19 86 GLN A O 1
ATOM 708 N N . LEU A 1 87 ? -1.485 -5.380 8.680 1.00 95.56 87 LEU A N 1
ATOM 709 C CA . LEU A 1 87 ? -1.410 -6.450 7.679 1.00 95.56 87 LEU A CA 1
ATOM 710 C C . LEU A 1 87 ? -2.719 -7.226 7.511 1.00 95.56 87 LEU A C 1
ATOM 712 O O . LEU A 1 87 ? -3.134 -7.466 6.391 1.00 95.56 87 LEU A O 1
ATOM 716 N N . GLN A 1 88 ? -3.390 -7.609 8.598 1.00 94.19 88 GLN A N 1
ATOM 717 C CA . GLN A 1 88 ? -4.513 -8.563 8.534 1.00 94.19 88 GLN A CA 1
ATOM 718 C C . GLN A 1 88 ? -5.889 -7.891 8.472 1.00 94.19 88 GLN A C 1
ATOM 720 O O . GLN A 1 88 ? -6.890 -8.522 8.142 1.00 94.19 88 GLN A O 1
ATOM 725 N N . LYS A 1 89 ? -5.964 -6.607 8.831 1.00 92.81 89 LYS A N 1
ATOM 726 C CA . LYS A 1 89 ? -7.203 -5.823 8.812 1.00 92.81 89 LYS A CA 1
ATOM 727 C C . LYS A 1 89 ? -7.087 -4.691 7.806 1.00 92.81 89 LYS A C 1
ATOM 729 O O . LYS A 1 89 ? -7.857 -4.673 6.861 1.00 92.81 89 LYS A O 1
ATOM 734 N N . ILE A 1 90 ? -6.141 -3.768 7.957 1.00 95.00 90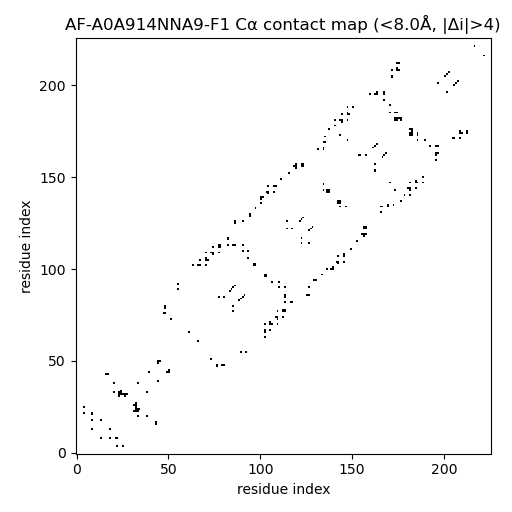 ILE A N 1
ATOM 735 C CA . ILE A 1 90 ? -6.114 -2.546 7.134 1.00 95.00 90 ILE A CA 1
ATOM 736 C C . ILE A 1 90 ? -5.761 -2.859 5.675 1.00 95.00 90 ILE A C 1
ATOM 738 O O . ILE A 1 90 ? -6.504 -2.481 4.770 1.00 95.00 90 ILE A O 1
ATOM 742 N N . TYR A 1 91 ? -4.665 -3.579 5.439 1.00 95.75 91 TYR A N 1
ATOM 743 C CA . TYR A 1 91 ? -4.154 -3.844 4.098 1.00 95.75 91 TYR A CA 1
ATOM 744 C C . TYR A 1 91 ? -5.152 -4.579 3.177 1.00 95.75 91 TYR A C 1
ATOM 746 O O . TYR A 1 91 ? -5.339 -4.109 2.057 1.00 95.75 91 TYR A O 1
ATOM 754 N N . PRO A 1 92 ? -5.879 -5.632 3.608 1.00 94.25 92 PRO A N 1
ATOM 755 C CA . PRO A 1 92 ? -6.885 -6.285 2.771 1.00 94.25 92 PRO A CA 1
ATOM 756 C C . PRO A 1 92 ? -7.976 -5.333 2.271 1.00 94.25 92 PRO A C 1
ATOM 758 O O . PRO A 1 92 ? -8.412 -5.443 1.126 1.00 94.25 92 PRO A O 1
ATOM 761 N N . HIS A 1 93 ? -8.381 -4.357 3.093 1.00 92.12 93 HIS A N 1
ATOM 762 C CA . HIS A 1 93 ? -9.354 -3.342 2.676 1.00 92.12 93 HIS A CA 1
ATOM 763 C C . HIS A 1 93 ? -8.751 -2.380 1.645 1.00 92.12 93 HIS A C 1
ATOM 765 O O . HIS A 1 93 ? -9.427 -2.006 0.693 1.00 92.12 93 HIS A O 1
ATOM 771 N N . LEU A 1 94 ? -7.474 -2.012 1.799 1.00 94.25 94 LEU A N 1
ATOM 772 C CA . LEU A 1 94 ? -6.751 -1.197 0.818 1.00 94.25 94 LEU A CA 1
ATOM 773 C C . LEU A 1 94 ? -6.596 -1.926 -0.523 1.00 94.25 94 LEU A C 1
ATOM 775 O O . LEU A 1 94 ? -6.879 -1.354 -1.574 1.00 94.25 94 LEU A O 1
ATOM 779 N N . ALA A 1 95 ? -6.191 -3.195 -0.484 1.00 94.44 95 ALA A N 1
ATOM 780 C CA . ALA A 1 95 ? -5.992 -4.021 -1.669 1.00 94.44 95 ALA A CA 1
ATOM 781 C C . ALA A 1 95 ? -7.298 -4.247 -2.447 1.00 94.44 95 ALA A C 1
ATOM 783 O O . ALA A 1 95 ? -7.290 -4.240 -3.678 1.00 94.44 95 ALA A O 1
ATOM 784 N N . GLY A 1 96 ? -8.430 -4.368 -1.744 1.00 92.31 96 GLY A N 1
ATOM 785 C CA . GLY A 1 96 ? -9.754 -4.477 -2.364 1.00 92.31 96 GLY A CA 1
ATOM 786 C C . GLY A 1 96 ? -10.145 -3.274 -3.232 1.00 92.31 96 GLY A C 1
ATOM 787 O O . GLY A 1 96 ? -10.974 -3.405 -4.128 1.00 92.31 96 GLY A O 1
ATOM 788 N N . GLU A 1 97 ? -9.521 -2.113 -3.026 1.00 91.88 97 GLU A N 1
ATOM 789 C CA . GLU A 1 97 ? -9.813 -0.880 -3.764 1.00 91.88 97 GLU A CA 1
ATOM 790 C C . GLU A 1 97 ? -8.851 -0.633 -4.943 1.00 91.88 97 GLU A C 1
ATOM 792 O O . GLU A 1 97 ? -9.023 0.341 -5.680 1.00 91.88 97 GLU A O 1
ATOM 797 N N . PHE A 1 98 ? -7.885 -1.529 -5.203 1.00 93.69 98 PHE A N 1
ATOM 798 C CA . PHE A 1 98 ? -6.994 -1.435 -6.373 1.00 93.69 98 PHE A CA 1
ATOM 799 C C . PHE A 1 98 ? -7.731 -1.520 -7.718 1.00 93.69 98 PHE A C 1
ATOM 801 O O . PHE A 1 98 ? -7.193 -1.097 -8.738 1.00 93.69 98 PHE A O 1
ATOM 808 N N . GLY A 1 99 ? -8.982 -1.988 -7.731 1.00 91.06 99 GLY A N 1
ATOM 809 C CA . GLY A 1 99 ? -9.851 -1.930 -8.909 1.00 91.06 99 GLY A CA 1
ATOM 810 C C . GLY A 1 99 ? -10.316 -0.518 -9.294 1.00 91.06 99 GLY A C 1
ATOM 811 O O . GLY A 1 99 ? -10.911 -0.354 -10.355 1.00 91.06 99 GLY A O 1
ATOM 812 N N . THR A 1 100 ? -10.052 0.501 -8.467 1.00 92.44 100 THR A N 1
ATOM 813 C CA . THR A 1 100 ? -10.504 1.884 -8.684 1.00 92.44 100 THR A CA 1
ATOM 814 C C . THR A 1 100 ? -9.302 2.824 -8.881 1.00 92.44 100 THR A C 1
ATOM 816 O O . THR A 1 100 ? -8.807 3.396 -7.906 1.00 92.44 100 THR A O 1
ATOM 819 N N . PRO A 1 101 ? -8.831 3.061 -10.126 1.00 93.00 101 PRO A N 1
ATOM 820 C CA . PRO A 1 101 ? -7.561 3.750 -10.388 1.00 93.00 101 PRO A CA 1
ATOM 821 C C . PRO A 1 101 ? -7.419 5.144 -9.767 1.00 93.00 101 PRO A C 1
ATOM 823 O O . PRO A 1 101 ? -6.336 5.520 -9.327 1.00 93.00 101 PRO A O 1
ATOM 826 N N . ILE A 1 102 ? -8.514 5.903 -9.666 1.00 93.50 102 ILE A N 1
ATOM 827 C CA . ILE A 1 102 ? -8.510 7.244 -9.057 1.00 93.50 102 ILE A CA 1
ATOM 828 C C . ILE A 1 102 ? -8.169 7.221 -7.555 1.00 93.50 102 ILE A C 1
ATOM 830 O O . ILE A 1 102 ? -7.675 8.216 -7.028 1.00 93.50 102 ILE A O 1
ATOM 834 N N . LEU A 1 103 ? -8.407 6.099 -6.863 1.00 94.19 103 LEU A N 1
ATOM 835 C CA . LEU A 1 103 ? -8.115 5.935 -5.435 1.00 94.19 103 LEU A CA 1
ATOM 836 C C . LEU A 1 103 ? -6.681 5.464 -5.175 1.00 94.19 103 LEU A C 1
ATOM 838 O O . LEU A 1 103 ? -6.126 5.766 -4.117 1.00 94.19 103 LEU A O 1
ATOM 842 N N . ILE A 1 104 ? -6.077 4.756 -6.136 1.00 95.94 104 ILE A N 1
ATOM 843 C CA . ILE A 1 104 ? -4.779 4.087 -5.981 1.00 95.94 104 ILE A CA 1
ATOM 844 C C . ILE A 1 104 ? -3.680 5.018 -5.452 1.00 95.94 104 ILE A C 1
ATOM 846 O O . ILE A 1 104 ? -2.982 4.584 -4.541 1.00 95.94 104 ILE A O 1
ATOM 850 N N . PRO A 1 105 ? -3.510 6.275 -5.917 1.00 95.12 105 PRO A N 1
ATOM 851 C CA . PRO A 1 105 ? -2.457 7.141 -5.384 1.00 95.12 105 PRO A CA 1
ATOM 852 C C . PRO A 1 105 ? -2.543 7.341 -3.864 1.00 95.12 105 PRO A C 1
ATOM 854 O O . PRO A 1 105 ? -1.538 7.233 -3.170 1.00 95.12 105 PRO A O 1
ATOM 857 N N . PHE A 1 106 ? -3.751 7.550 -3.334 1.00 95.00 106 PHE A N 1
ATOM 858 C CA . PHE A 1 106 ? -3.975 7.757 -1.898 1.00 95.00 106 PHE A CA 1
ATOM 859 C C . PHE A 1 106 ? -3.808 6.458 -1.102 1.00 95.00 106 PHE A C 1
ATOM 861 O O . PHE A 1 106 ? -3.325 6.456 0.029 1.00 95.00 106 PHE A O 1
ATOM 868 N N . ILE A 1 107 ? -4.186 5.333 -1.711 1.00 95.56 107 ILE A N 1
ATOM 869 C CA . ILE A 1 107 ? -4.012 4.007 -1.120 1.00 95.56 107 ILE A CA 1
ATOM 870 C C . ILE A 1 107 ? -2.525 3.638 -1.058 1.00 95.56 107 ILE A C 1
ATOM 872 O O . ILE A 1 107 ? -2.067 3.134 -0.035 1.00 95.56 107 ILE A O 1
ATOM 876 N N . LEU A 1 108 ? -1.755 3.904 -2.117 1.00 96.12 108 LEU A N 1
ATOM 877 C CA . LEU A 1 108 ? -0.333 3.562 -2.193 1.00 96.12 108 LEU A CA 1
ATOM 878 C C . LEU A 1 108 ? 0.493 4.255 -1.110 1.00 96.12 108 LEU A C 1
ATOM 880 O O . LEU A 1 108 ? 1.362 3.612 -0.529 1.00 96.12 108 LEU A O 1
ATOM 884 N N . GLU A 1 109 ? 0.195 5.516 -0.787 1.00 94.81 109 GLU A N 1
ATOM 885 C CA . GLU A 1 109 ? 0.841 6.212 0.336 1.00 94.81 109 GLU A CA 1
ATOM 886 C C . GLU A 1 109 ? 0.685 5.430 1.649 1.00 94.81 109 GLU A C 1
ATOM 888 O O . GLU A 1 109 ? 1.662 5.196 2.360 1.00 94.81 109 GLU A O 1
ATOM 893 N N . SER A 1 110 ? -0.530 4.949 1.927 1.00 96.12 110 SER A N 1
ATOM 894 C CA . SER A 1 110 ? -0.821 4.105 3.089 1.00 96.12 110 SER A CA 1
ATOM 895 C C . SER A 1 110 ? -0.114 2.748 3.012 1.00 96.12 110 SER A C 1
ATOM 897 O O . SER A 1 110 ? 0.470 2.296 3.996 1.00 96.12 110 SER A O 1
ATOM 899 N N . VAL A 1 111 ? -0.126 2.102 1.842 1.00 97.00 111 VAL A N 1
ATOM 900 C CA . VAL A 1 111 ? 0.523 0.800 1.629 1.00 97.00 111 VAL A CA 1
ATOM 901 C C . VAL A 1 111 ? 2.026 0.892 1.873 1.00 97.00 111 VAL A C 1
ATOM 903 O O . VAL A 1 111 ? 2.572 0.028 2.550 1.00 97.00 111 VAL A O 1
ATOM 906 N N . PHE A 1 112 ? 2.707 1.936 1.397 1.00 96.62 112 PHE A N 1
ATOM 907 C CA . PHE A 1 112 ? 4.153 2.062 1.590 1.00 96.62 112 PHE A CA 1
ATOM 908 C C . PHE A 1 112 ? 4.559 2.201 3.053 1.00 96.62 112 PHE A C 1
ATOM 910 O O . PHE A 1 112 ? 5.576 1.632 3.435 1.00 96.62 112 PHE A O 1
ATOM 917 N N . ILE A 1 113 ? 3.751 2.864 3.881 1.00 95.94 113 ILE A N 1
ATOM 918 C CA . ILE A 1 113 ? 3.988 2.928 5.331 1.00 95.94 113 ILE A CA 1
ATOM 919 C C . ILE A 1 113 ? 3.914 1.527 5.951 1.00 95.94 113 ILE A C 1
ATOM 921 O O . ILE A 1 113 ? 4.763 1.160 6.761 1.00 95.94 113 ILE A O 1
ATOM 925 N N . ILE A 1 114 ? 2.928 0.719 5.551 1.00 96.25 114 ILE A N 1
ATOM 926 C CA . ILE A 1 114 ? 2.796 -0.666 6.031 1.00 96.25 114 ILE A CA 1
ATOM 927 C C . ILE A 1 114 ? 4.001 -1.495 5.572 1.00 96.25 114 ILE A C 1
ATOM 929 O O . ILE A 1 114 ? 4.601 -2.213 6.371 1.00 96.25 114 ILE A O 1
ATOM 933 N N . VAL A 1 115 ? 4.394 -1.352 4.302 1.00 95.94 115 VAL A N 1
ATOM 934 C CA . VAL A 1 115 ? 5.545 -2.058 3.731 1.00 95.94 115 VAL A CA 1
ATOM 935 C C . VAL A 1 115 ? 6.833 -1.686 4.457 1.00 95.94 115 VAL A C 1
ATOM 937 O O . VAL A 1 115 ? 7.638 -2.567 4.733 1.00 95.94 115 VAL A O 1
ATOM 940 N N . GLU A 1 116 ? 7.056 -0.414 4.790 1.00 94.56 116 GLU A N 1
ATOM 941 C CA . GLU A 1 116 ? 8.236 0.029 5.543 1.00 94.56 116 GLU A CA 1
ATOM 942 C C . GLU A 1 116 ? 8.340 -0.658 6.915 1.00 94.56 116 GLU A C 1
ATOM 944 O O . GLU A 1 116 ? 9.445 -1.028 7.314 1.00 94.56 116 GLU A O 1
ATOM 949 N N . ASN A 1 117 ? 7.205 -0.922 7.571 1.00 92.00 117 ASN A N 1
ATOM 950 C CA . ASN A 1 117 ? 7.140 -1.528 8.903 1.00 92.00 117 ASN A CA 1
ATOM 951 C C . ASN A 1 117 ? 7.163 -3.067 8.920 1.00 92.00 117 ASN A C 1
ATOM 953 O O . ASN A 1 117 ? 7.499 -3.643 9.954 1.00 92.00 117 ASN A O 1
ATOM 957 N N . CYS A 1 118 ? 6.793 -3.742 7.828 1.00 93.75 118 CYS A N 1
ATOM 958 C CA . CYS A 1 118 ? 6.783 -5.209 7.774 1.00 93.75 118 CYS A CA 1
ATOM 959 C C . CYS A 1 118 ? 8.168 -5.790 7.449 1.00 93.75 118 CYS A C 1
ATOM 961 O O . CYS A 1 118 ? 9.050 -5.093 6.943 1.00 93.75 118 CYS A O 1
ATOM 963 N N . ASN A 1 119 ? 8.386 -7.078 7.694 1.00 93.75 119 ASN A N 1
ATOM 964 C CA . ASN A 1 119 ? 9.592 -7.768 7.228 1.00 93.75 119 ASN A CA 1
ATOM 965 C C . ASN A 1 119 ? 9.443 -8.239 5.758 1.00 93.75 119 ASN A C 1
ATOM 967 O O . ASN A 1 119 ? 8.414 -8.008 5.117 1.00 93.75 119 ASN A O 1
ATOM 971 N N . SER A 1 120 ? 10.495 -8.832 5.181 1.00 93.56 120 SER A N 1
ATOM 972 C CA . SER A 1 120 ? 10.473 -9.274 3.775 1.00 93.56 120 SER A CA 1
ATOM 973 C C . SER A 1 120 ? 9.560 -10.481 3.532 1.00 93.56 120 SER A C 1
ATOM 975 O O . SER A 1 120 ? 8.982 -10.576 2.455 1.00 93.56 120 SER A O 1
ATOM 977 N N . GLU A 1 121 ? 9.407 -11.375 4.510 1.00 93.94 121 GLU A N 1
ATOM 978 C CA . GLU A 1 121 ? 8.531 -12.552 4.409 1.00 93.94 121 GLU A CA 1
ATOM 979 C C . GLU A 1 121 ? 7.061 -12.118 4.406 1.00 93.94 121 GLU A C 1
ATOM 981 O O . GLU A 1 121 ? 6.338 -12.393 3.453 1.00 93.94 121 GLU A O 1
ATOM 986 N N . GLU A 1 122 ? 6.663 -11.304 5.387 1.00 94.25 122 GLU A N 1
ATOM 987 C CA . GLU A 1 122 ? 5.331 -10.696 5.481 1.00 94.25 122 GLU A CA 1
ATOM 988 C C . GLU A 1 122 ? 4.990 -9.885 4.226 1.00 94.25 122 GLU A C 1
ATOM 990 O O . GLU A 1 122 ? 3.867 -9.933 3.731 1.00 94.25 122 GLU A O 1
ATOM 995 N N . PHE A 1 123 ? 5.961 -9.146 3.675 1.00 95.62 123 PHE A N 1
ATOM 996 C CA . PHE A 1 123 ? 5.760 -8.416 2.427 1.00 95.62 123 PHE A CA 1
ATOM 997 C C . PHE A 1 123 ? 5.436 -9.360 1.261 1.00 95.62 123 PHE A C 1
ATOM 999 O O . PHE A 1 123 ? 4.513 -9.086 0.495 1.00 95.62 123 PHE A O 1
ATOM 1006 N N . VAL A 1 124 ? 6.202 -10.442 1.104 1.00 94.94 124 VAL A N 1
ATOM 1007 C CA . VAL A 1 124 ? 6.050 -11.396 -0.002 1.00 94.94 124 VAL A CA 1
ATOM 1008 C C . VAL A 1 124 ? 4.739 -12.171 0.099 1.00 94.94 124 VAL A C 1
ATOM 1010 O O . VAL A 1 124 ? 4.097 -12.383 -0.929 1.00 94.94 124 VAL A O 1
ATOM 1013 N N . GLU A 1 125 ? 4.340 -12.570 1.305 1.00 94.06 125 GLU A N 1
ATOM 1014 C CA . GLU A 1 125 ? 3.140 -13.378 1.531 1.00 94.06 125 GLU A CA 1
ATOM 1015 C C . GLU A 1 125 ? 1.854 -12.545 1.492 1.00 94.06 125 GLU A C 1
ATOM 1017 O O . GLU A 1 125 ? 0.901 -12.920 0.812 1.00 94.06 125 GLU A O 1
ATOM 1022 N N . GLU A 1 126 ? 1.832 -11.397 2.173 1.00 94.44 126 GLU A N 1
ATOM 1023 C CA . GLU A 1 126 ? 0.594 -10.641 2.398 1.00 94.44 126 GLU A CA 1
ATOM 1024 C C . GLU A 1 126 ? 0.398 -9.508 1.380 1.00 94.44 126 GLU A C 1
ATOM 1026 O O . GLU A 1 126 ? -0.713 -9.282 0.902 1.00 94.44 126 GLU A O 1
ATOM 1031 N N . ILE A 1 127 ? 1.465 -8.778 1.021 1.00 96.00 127 ILE A N 1
ATOM 1032 C CA . ILE A 1 127 ? 1.353 -7.509 0.276 1.00 96.00 127 ILE A CA 1
ATOM 1033 C C . ILE A 1 127 ? 1.655 -7.666 -1.216 1.00 96.00 127 ILE A C 1
ATOM 1035 O O . ILE A 1 127 ? 0.936 -7.156 -2.080 1.00 96.00 127 ILE A O 1
ATOM 1039 N N . MET A 1 128 ? 2.751 -8.340 -1.548 1.00 94.88 128 MET A N 1
ATOM 1040 C CA . MET A 1 128 ? 3.251 -8.437 -2.916 1.00 94.88 128 MET A CA 1
ATOM 1041 C C . MET A 1 128 ? 2.205 -8.971 -3.912 1.00 94.88 128 MET A C 1
ATOM 1043 O O . MET A 1 128 ? 2.088 -8.349 -4.969 1.00 94.88 128 MET A O 1
ATOM 1047 N N . PRO A 1 129 ? 1.413 -10.028 -3.619 1.00 94.69 129 PRO A N 1
ATOM 1048 C CA . PRO A 1 129 ? 0.506 -10.630 -4.601 1.00 94.69 129 PRO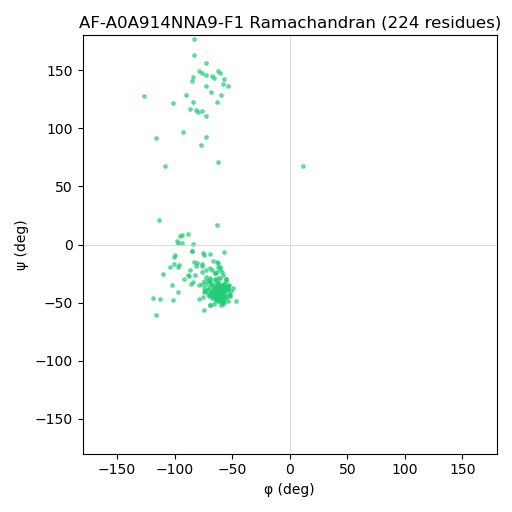 A CA 1
ATOM 1049 C C . PRO A 1 129 ? -0.541 -9.658 -5.152 1.00 94.69 129 PRO A C 1
ATOM 1051 O O . PRO A 1 129 ? -0.833 -9.672 -6.346 1.00 94.69 129 PRO A O 1
ATOM 1054 N N . SER A 1 130 ? -1.074 -8.779 -4.301 1.00 96.00 130 SER A N 1
ATOM 1055 C CA . SER A 1 130 ? -2.054 -7.772 -4.718 1.00 96.00 130 SER A CA 1
ATOM 1056 C C . SER A 1 130 ? -1.376 -6.516 -5.265 1.00 96.00 130 SER A C 1
ATOM 1058 O O . SER A 1 130 ? -1.882 -5.890 -6.194 1.00 96.00 130 SER A O 1
ATOM 1060 N N . LEU A 1 131 ? -0.208 -6.146 -4.727 1.00 95.50 131 LEU A N 1
ATOM 1061 C CA . LEU A 1 131 ? 0.504 -4.934 -5.133 1.00 95.50 131 LEU A CA 1
ATOM 1062 C C . LEU A 1 131 ? 1.079 -5.024 -6.556 1.00 95.50 131 LEU A C 1
ATOM 1064 O O . LEU A 1 131 ? 1.060 -4.031 -7.281 1.00 95.50 131 LEU A O 1
ATOM 1068 N N . VAL A 1 132 ? 1.545 -6.199 -6.995 1.00 94.12 132 VAL A N 1
ATOM 1069 C CA . VAL A 1 132 ? 2.082 -6.376 -8.361 1.00 94.12 132 VAL A CA 1
ATOM 1070 C C . VAL A 1 132 ? 1.035 -6.127 -9.451 1.00 94.12 132 VAL A C 1
ATOM 1072 O O . VAL A 1 132 ? 1.397 -5.747 -10.563 1.00 94.12 132 VAL A O 1
ATOM 1075 N N . LEU A 1 133 ? -0.258 -6.263 -9.135 1.00 94.06 133 LEU A N 1
ATOM 1076 C CA . LEU A 1 133 ? -1.359 -5.954 -10.056 1.00 94.06 133 LEU A CA 1
ATOM 1077 C C . LEU A 1 133 ? -1.487 -4.449 -10.338 1.00 94.06 133 LEU A C 1
ATOM 1079 O O . LEU A 1 133 ? -2.059 -4.063 -11.355 1.00 94.06 133 LEU A O 1
ATOM 1083 N N . VAL A 1 134 ? -0.925 -3.600 -9.472 1.00 94.56 134 VAL A N 1
ATOM 1084 C CA . VAL A 1 134 ? -0.933 -2.137 -9.625 1.00 94.56 134 VAL A CA 1
ATOM 1085 C C . VAL A 1 134 ? 0.180 -1.652 -10.558 1.00 94.56 134 VAL A C 1
ATOM 1087 O O . VAL A 1 134 ? 0.036 -0.616 -11.200 1.00 94.56 134 VAL A O 1
ATOM 1090 N N . PHE A 1 135 ? 1.277 -2.402 -10.689 1.00 93.44 135 PHE A N 1
ATOM 1091 C CA . PHE A 1 135 ? 2.446 -2.010 -11.487 1.00 93.44 135 PHE A CA 1
ATOM 1092 C C . PHE A 1 135 ? 2.137 -1.707 -12.969 1.00 93.44 135 PHE A C 1
ATOM 1094 O O . PHE A 1 135 ? 2.695 -0.748 -13.500 1.00 93.44 135 PHE A O 1
ATOM 1101 N N . PRO A 1 136 ? 1.268 -2.456 -13.675 1.00 91.19 136 PRO A N 1
ATOM 1102 C CA . PRO A 1 136 ? 0.923 -2.123 -15.057 1.00 91.19 136 PRO A CA 1
ATOM 1103 C C . PRO A 1 136 ? -0.014 -0.909 -15.200 1.00 91.19 136 PRO A C 1
ATOM 1105 O O . PRO A 1 136 ? -0.230 -0.454 -16.322 1.00 91.19 136 PRO A O 1
ATOM 1108 N N . ILE A 1 137 ? -0.581 -0.373 -14.112 1.00 90.88 137 ILE A N 1
ATOM 1109 C CA . ILE A 1 137 ? -1.547 0.731 -14.164 1.00 90.88 137 ILE A CA 1
ATOM 1110 C C . ILE A 1 137 ? -0.807 2.061 -14.346 1.00 90.88 137 ILE A C 1
ATOM 1112 O O . ILE A 1 137 ? -0.092 2.524 -13.461 1.00 90.88 137 ILE A O 1
ATOM 1116 N N . GLN A 1 138 ? -1.010 2.703 -15.497 1.00 82.50 138 GLN A N 1
ATOM 1117 C CA . GLN A 1 138 ? -0.315 3.947 -15.860 1.00 82.50 138 GLN A CA 1
ATOM 1118 C C . GLN A 1 138 ? -1.152 5.215 -15.647 1.00 82.50 138 GLN A C 1
ATOM 1120 O O . GLN A 1 138 ? -0.624 6.326 -15.720 1.00 82.50 138 GLN A O 1
ATOM 1125 N N . THR A 1 139 ? -2.451 5.064 -15.380 1.00 86.00 139 THR A N 1
ATOM 1126 C CA . THR A 1 139 ? -3.386 6.181 -15.223 1.00 86.00 139 THR A CA 1
ATOM 1127 C C . THR A 1 139 ? -4.123 6.060 -13.891 1.00 86.00 139 THR A C 1
ATOM 1129 O O . THR A 1 139 ? -4.736 5.023 -13.642 1.00 86.00 139 THR A O 1
ATOM 1132 N N . PRO A 1 140 ? -4.131 7.108 -13.050 1.00 91.56 140 PRO A N 1
ATOM 1133 C CA . PRO A 1 140 ? -3.475 8.405 -13.239 1.00 91.56 140 PRO A CA 1
ATOM 1134 C C . PRO A 1 140 ? -1.938 8.331 -13.089 1.00 91.56 140 PRO A C 1
ATOM 1136 O O . PRO A 1 140 ? -1.413 7.444 -12.417 1.00 91.56 140 PRO A O 1
ATOM 1139 N N . TYR A 1 141 ? -1.207 9.275 -13.699 1.00 88.88 141 TYR A N 1
ATOM 1140 C CA . TYR A 1 141 ? 0.269 9.256 -13.767 1.00 88.88 141 TYR A CA 1
ATOM 1141 C C . TYR A 1 141 ? 0.941 9.232 -12.376 1.00 88.88 141 TYR A C 1
ATOM 1143 O O . TYR A 1 141 ? 2.044 8.714 -12.203 1.00 88.88 141 TYR A O 1
ATOM 1151 N N . GLN A 1 142 ? 0.257 9.749 -11.353 1.00 92.12 142 GLN A N 1
ATOM 1152 C CA . GLN A 1 142 ? 0.694 9.741 -9.959 1.00 92.12 142 GLN A CA 1
ATOM 1153 C C . GLN A 1 142 ? 1.018 8.331 -9.447 1.00 92.12 142 GLN A C 1
ATOM 1155 O O . GLN A 1 142 ? 1.919 8.198 -8.626 1.00 92.12 142 GLN A O 1
ATOM 1160 N N . ILE A 1 143 ? 0.339 7.287 -9.943 1.00 93.25 143 ILE A N 1
ATOM 1161 C CA . ILE A 1 143 ? 0.627 5.891 -9.574 1.00 93.25 143 ILE A CA 1
ATOM 1162 C C . ILE A 1 143 ? 2.073 5.542 -9.936 1.00 93.25 143 ILE A C 1
ATOM 1164 O 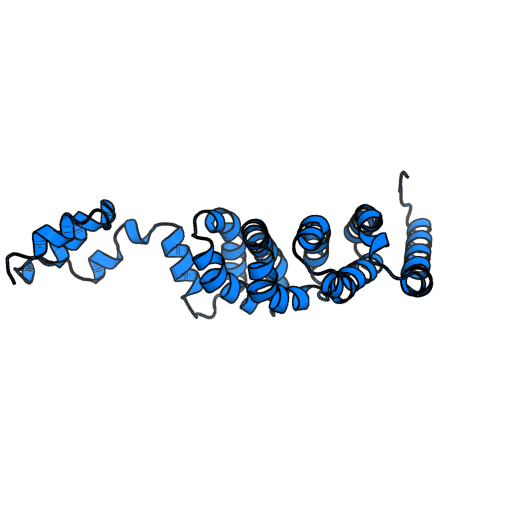O . ILE A 1 143 ? 2.839 5.102 -9.081 1.00 93.25 143 ILE A O 1
ATOM 1168 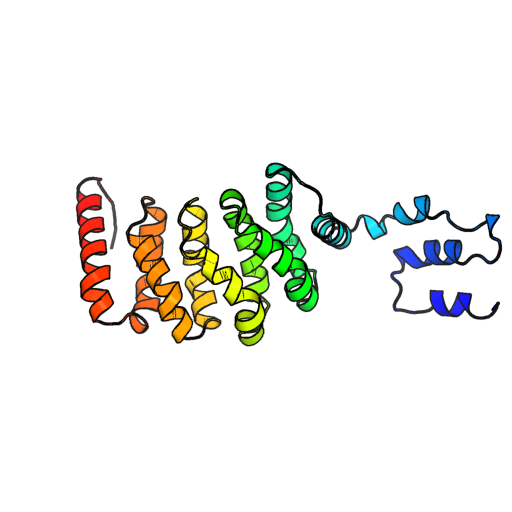N N . GLY A 1 144 ? 2.462 5.798 -11.189 1.00 91.25 144 GLY A N 1
ATOM 1169 C CA . GLY A 1 144 ? 3.816 5.536 -11.672 1.00 91.25 144 GLY A CA 1
ATOM 1170 C C . GLY A 1 144 ? 4.865 6.319 -10.885 1.00 91.25 144 GLY A C 1
ATOM 1171 O O . GLY A 1 144 ? 5.866 5.745 -10.469 1.00 91.25 144 GLY A O 1
ATOM 1172 N N . LEU A 1 145 ? 4.611 7.602 -10.598 1.00 92.06 145 LEU A N 1
ATOM 1173 C CA . LEU A 1 145 ? 5.511 8.416 -9.770 1.00 92.06 145 LEU A CA 1
ATOM 1174 C C . LEU A 1 145 ? 5.705 7.837 -8.366 1.00 92.06 145 LEU A C 1
ATOM 1176 O O . LEU A 1 145 ? 6.829 7.768 -7.876 1.00 92.06 145 LEU A O 1
ATOM 1180 N N . LEU A 1 146 ? 4.618 7.429 -7.712 1.00 93.94 146 LEU A N 1
ATOM 1181 C CA . LEU A 1 146 ? 4.653 6.872 -6.363 1.00 93.94 146 LEU A CA 1
ATOM 1182 C C . LEU A 1 146 ? 5.422 5.546 -6.311 1.00 93.94 146 LEU A C 1
ATOM 1184 O O . LEU A 1 146 ? 6.231 5.352 -5.406 1.00 93.94 146 LEU A O 1
ATOM 1188 N N . LEU A 1 147 ? 5.218 4.666 -7.296 1.00 94.12 147 LEU A N 1
ATOM 1189 C CA . LEU A 1 147 ? 5.957 3.407 -7.403 1.00 94.12 147 LEU A CA 1
ATOM 1190 C C . LEU A 1 147 ? 7.453 3.648 -7.665 1.00 94.12 147 LEU A C 1
ATOM 1192 O O . LEU A 1 147 ? 8.294 3.060 -6.987 1.00 94.12 147 LEU A O 1
ATOM 1196 N N . LEU A 1 148 ? 7.795 4.542 -8.599 1.00 91.69 148 LEU A N 1
ATOM 1197 C CA . LEU A 1 148 ? 9.191 4.860 -8.921 1.00 91.69 148 LEU A CA 1
ATOM 1198 C C . LEU A 1 148 ? 9.940 5.484 -7.736 1.00 91.69 148 LEU A C 1
ATOM 1200 O O . LEU A 1 148 ? 11.065 5.090 -7.447 1.00 91.69 148 LEU A O 1
ATOM 1204 N N . ASN A 1 149 ? 9.299 6.380 -6.980 1.00 92.88 149 ASN A N 1
ATOM 1205 C CA . ASN A 1 149 ? 9.890 6.981 -5.777 1.00 92.88 149 ASN A CA 1
ATOM 1206 C C . ASN A 1 149 ? 10.190 5.961 -4.663 1.00 92.88 149 ASN A C 1
ATOM 1208 O O . ASN A 1 149 ? 10.898 6.275 -3.707 1.00 92.88 149 ASN A O 1
ATOM 1212 N N . LYS A 1 150 ? 9.629 4.749 -4.747 1.00 93.12 150 LYS A N 1
ATOM 1213 C CA . LYS A 1 150 ? 9.809 3.678 -3.760 1.00 93.12 150 LYS A CA 1
ATOM 1214 C C . LYS A 1 150 ? 10.582 2.478 -4.316 1.00 93.12 150 LYS A C 1
ATOM 1216 O O . LYS A 1 150 ? 10.552 1.407 -3.713 1.00 93.12 150 LYS A O 1
ATOM 1221 N N . VAL A 1 151 ? 11.355 2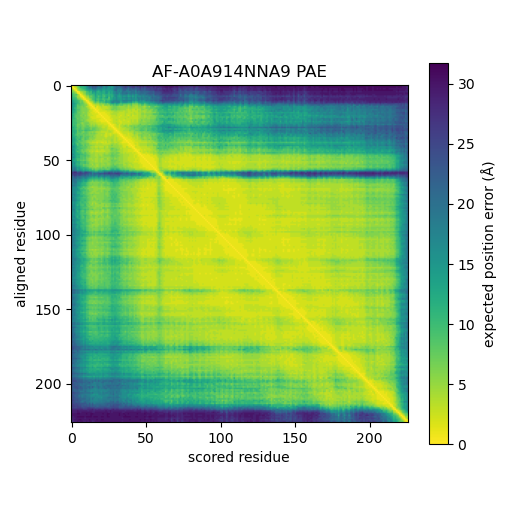.653 -5.394 1.00 91.56 151 VAL A N 1
ATOM 1222 C CA . VAL A 1 151 ? 12.253 1.613 -5.941 1.00 91.56 151 VAL A CA 1
ATOM 1223 C C . VAL A 1 151 ? 13.192 1.042 -4.874 1.00 91.56 151 VAL A C 1
ATOM 1225 O O . VAL A 1 151 ? 13.316 -0.177 -4.771 1.00 91.56 151 VAL A O 1
ATOM 1228 N N . ASP A 1 152 ? 13.780 1.881 -4.017 1.00 91.50 152 ASP A N 1
ATOM 1229 C CA . ASP A 1 152 ? 14.650 1.428 -2.919 1.00 91.50 152 ASP A CA 1
ATOM 1230 C C . ASP A 1 152 ? 13.950 0.460 -1.951 1.00 91.50 152 ASP A C 1
ATOM 1232 O O . ASP A 1 152 ? 14.573 -0.465 -1.423 1.00 91.50 152 ASP A O 1
ATOM 1236 N N . LEU A 1 153 ? 12.652 0.658 -1.710 1.00 92.62 153 LEU A N 1
ATOM 1237 C CA . LEU A 1 153 ? 11.852 -0.197 -0.835 1.00 92.62 153 LEU A CA 1
ATOM 1238 C C . LEU A 1 153 ? 11.638 -1.571 -1.477 1.00 92.62 153 LEU A C 1
ATOM 1240 O O . LEU A 1 153 ? 11.834 -2.598 -0.824 1.00 92.62 153 LEU A O 1
ATOM 1244 N N . PHE A 1 154 ? 11.315 -1.587 -2.772 1.00 92.81 154 PHE A N 1
ATOM 1245 C CA . PHE A 1 154 ? 11.171 -2.818 -3.544 1.00 92.81 154 PHE A CA 1
ATOM 1246 C C . PHE A 1 154 ? 12.487 -3.583 -3.638 1.00 92.81 154 PHE A C 1
ATOM 1248 O O . PHE A 1 154 ? 12.500 -4.791 -3.432 1.00 92.81 154 PHE A O 1
ATOM 1255 N N . LEU A 1 155 ? 13.610 -2.895 -3.849 1.00 91.50 155 LEU A N 1
ATOM 1256 C CA . LEU A 1 155 ? 14.930 -3.524 -3.897 1.00 91.50 155 LEU A CA 1
ATOM 1257 C C . LEU A 1 155 ? 15.341 -4.208 -2.592 1.00 91.50 155 LEU A C 1
ATOM 1259 O O . LEU A 1 155 ? 16.114 -5.163 -2.632 1.00 91.50 155 LEU A O 1
ATOM 1263 N N . LYS A 1 156 ? 14.847 -3.726 -1.448 1.00 92.12 156 LYS A N 1
ATOM 1264 C CA . LYS A 1 156 ? 15.131 -4.311 -0.131 1.00 92.12 156 LYS A CA 1
ATOM 1265 C C . LYS A 1 156 ? 14.221 -5.493 0.210 1.00 92.12 156 LYS A C 1
ATOM 1267 O O . LYS A 1 156 ? 14.657 -6.384 0.933 1.00 92.12 156 LYS A O 1
ATOM 1272 N N . LYS A 1 157 ? 12.966 -5.481 -0.255 1.00 91.88 157 LYS A N 1
ATOM 1273 C CA . LYS A 1 157 ? 11.922 -6.424 0.193 1.00 91.88 157 LYS A CA 1
ATOM 1274 C C . LYS A 1 157 ? 11.499 -7.452 -0.854 1.00 91.88 157 LYS A C 1
ATOM 1276 O O . LYS A 1 157 ? 11.035 -8.522 -0.479 1.00 91.88 157 LYS A O 1
ATOM 1281 N N . MET A 1 158 ? 11.647 -7.159 -2.147 1.00 91.62 158 MET A N 1
ATOM 1282 C CA . MET A 1 158 ? 11.259 -8.084 -3.213 1.00 91.62 158 MET A CA 1
ATOM 1283 C C . MET A 1 158 ? 12.369 -9.100 -3.519 1.00 91.62 158 MET A C 1
ATOM 1285 O O . MET A 1 158 ? 13.540 -8.725 -3.613 1.00 91.62 158 MET A O 1
ATOM 1289 N N . PRO A 1 159 ? 12.015 -10.370 -3.785 1.00 91.50 159 PRO A N 1
ATOM 1290 C CA . PRO A 1 159 ? 12.939 -11.349 -4.343 1.00 91.50 159 PRO A CA 1
ATOM 1291 C C . PRO A 1 159 ? 13.440 -10.930 -5.730 1.00 91.50 159 PRO A C 1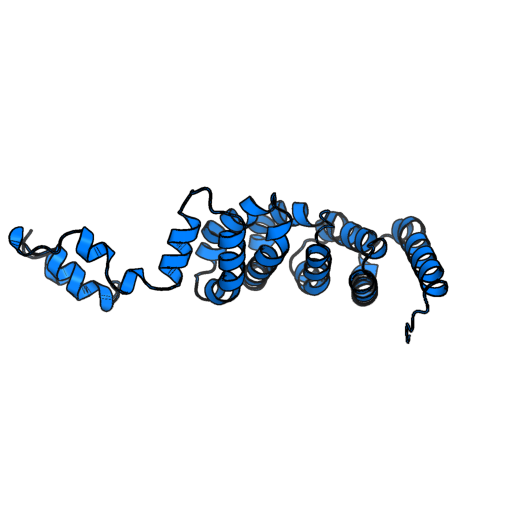
ATOM 1293 O O . PRO A 1 159 ? 12.698 -10.351 -6.527 1.00 91.50 159 PRO A O 1
ATOM 1296 N N . THR A 1 160 ? 14.671 -11.316 -6.076 1.00 88.81 160 THR A N 1
ATOM 1297 C CA . THR A 1 160 ? 15.291 -11.005 -7.378 1.00 88.81 160 THR A CA 1
ATOM 1298 C C . THR A 1 160 ? 14.451 -11.472 -8.570 1.00 88.81 160 THR A C 1
ATOM 1300 O O . THR A 1 160 ? 14.375 -10.775 -9.580 1.00 88.81 160 THR A O 1
ATOM 1303 N N . THR A 1 161 ? 13.783 -12.623 -8.456 1.00 90.06 161 THR A N 1
ATOM 1304 C CA . THR A 1 161 ? 12.886 -13.149 -9.497 1.00 90.06 161 THR A CA 1
ATOM 1305 C C . THR A 1 161 ? 11.714 -12.201 -9.752 1.00 90.06 161 THR A C 1
ATOM 1307 O O . THR A 1 161 ? 11.468 -11.816 -10.894 1.00 90.06 161 THR A O 1
ATOM 1310 N N . SER A 1 162 ? 11.047 -11.751 -8.687 1.00 89.94 162 SER A N 1
ATOM 1311 C CA . SER A 1 162 ? 9.908 -10.831 -8.767 1.00 89.94 162 SER A CA 1
ATOM 1312 C C . SER A 1 162 ? 10.323 -9.436 -9.242 1.00 89.94 162 SER A C 1
ATOM 1314 O O . SER A 1 162 ? 9.576 -8.792 -9.976 1.00 89.94 162 SER A O 1
ATOM 1316 N N . LEU A 1 163 ? 11.530 -8.975 -8.887 1.00 91.12 163 LEU A N 1
ATOM 1317 C CA . LEU A 1 163 ? 12.091 -7.720 -9.404 1.00 91.12 163 LEU A CA 1
ATOM 1318 C C . LEU A 1 163 ? 12.203 -7.750 -10.933 1.00 91.12 163 LEU A C 1
ATOM 1320 O O . LEU A 1 163 ? 11.736 -6.828 -11.602 1.00 91.12 163 LEU A O 1
ATOM 1324 N N . LYS A 1 164 ? 12.761 -8.829 -11.495 1.00 90.12 164 LYS A N 1
ATOM 1325 C CA . LYS A 1 164 ? 12.867 -9.001 -12.951 1.00 90.12 164 LYS A CA 1
ATOM 1326 C C . LYS A 1 164 ? 11.500 -9.086 -13.632 1.00 90.12 164 LYS A C 1
ATOM 1328 O O . LYS A 1 164 ? 11.318 -8.520 -14.703 1.00 90.12 164 LYS A O 1
ATOM 1333 N N . GLN A 1 165 ? 10.546 -9.774 -13.009 1.00 91.06 165 GLN A N 1
ATOM 1334 C CA . GLN A 1 165 ? 9.219 -10.010 -13.584 1.00 91.06 165 GLN A CA 1
ATOM 1335 C C . GLN A 1 165 ? 8.292 -8.794 -13.529 1.00 91.06 165 GLN A C 1
ATOM 1337 O O . GLN A 1 165 ? 7.487 -8.620 -14.438 1.00 91.06 165 GLN A O 1
ATOM 1342 N N . HIS A 1 166 ? 8.379 -7.968 -12.484 1.00 90.88 166 HIS A N 1
ATOM 1343 C CA . HIS A 1 166 ? 7.411 -6.892 -12.252 1.00 90.88 166 HIS A CA 1
ATOM 1344 C C . HIS A 1 166 ? 8.046 -5.503 -12.271 1.00 90.88 166 HIS A C 1
ATOM 1346 O O . HIS A 1 166 ? 7.530 -4.605 -12.939 1.00 90.88 166 HIS A O 1
ATOM 1352 N N . LEU A 1 167 ? 9.179 -5.311 -11.586 1.00 89.94 167 LEU A N 1
ATOM 1353 C CA . LEU A 1 167 ? 9.793 -3.988 -11.473 1.00 89.94 167 LEU A CA 1
ATOM 1354 C C . LEU A 1 167 ? 10.454 -3.550 -12.788 1.00 89.94 167 LEU A C 1
ATOM 1356 O O . LEU A 1 167 ? 10.311 -2.399 -13.182 1.00 89.94 167 LEU A O 1
ATOM 1360 N N . ILE A 1 168 ? 11.128 -4.453 -13.507 1.00 89.25 168 ILE A N 1
ATOM 1361 C CA . ILE A 1 168 ? 11.758 -4.102 -14.793 1.00 89.25 168 ILE A CA 1
ATOM 1362 C C . ILE A 1 168 ? 10.725 -3.683 -15.855 1.00 89.25 168 ILE A C 1
ATOM 1364 O O . ILE A 1 168 ? 10.905 -2.620 -16.457 1.00 89.25 168 ILE A O 1
ATOM 1368 N N . PRO A 1 169 ? 9.604 -4.407 -16.053 1.00 89.38 169 PRO A N 1
ATOM 1369 C CA . PRO A 1 169 ? 8.538 -3.931 -16.931 1.00 89.38 169 PRO A CA 1
ATOM 1370 C C . PRO A 1 169 ? 7.950 -2.582 -16.514 1.00 89.38 169 PRO A C 1
ATOM 1372 O O . PRO A 1 169 ? 7.648 -1.773 -17.389 1.00 89.38 169 PRO A O 1
ATOM 1375 N N . LEU A 1 170 ? 7.828 -2.301 -15.208 1.00 90.19 170 LEU A N 1
ATOM 1376 C CA . LEU A 1 170 ? 7.395 -0.987 -14.724 1.00 90.19 170 LEU A CA 1
ATOM 1377 C C . LEU A 1 170 ? 8.334 0.121 -15.228 1.00 90.19 170 LEU A C 1
ATOM 1379 O O . LEU A 1 170 ? 7.855 1.076 -15.828 1.00 90.19 170 LEU A O 1
ATOM 1383 N N . ILE A 1 171 ? 9.654 -0.036 -15.074 1.00 88.31 171 ILE A N 1
ATOM 1384 C CA . ILE A 1 171 ? 10.657 0.925 -15.572 1.00 88.31 171 ILE A CA 1
ATOM 1385 C C . ILE A 1 171 ? 10.532 1.128 -17.083 1.00 88.31 171 ILE A C 1
ATOM 1387 O O . ILE A 1 171 ? 10.476 2.257 -17.570 1.00 88.31 171 ILE A O 1
ATOM 1391 N N . PHE A 1 172 ? 10.442 0.042 -17.851 1.00 85.75 172 PHE A N 1
ATOM 1392 C CA . PHE A 1 172 ? 10.314 0.144 -19.305 1.00 85.75 172 PHE A CA 1
ATOM 1393 C C . PHE A 1 172 ? 9.015 0.808 -19.747 1.00 85.75 172 PHE A C 1
ATOM 1395 O O . PHE A 1 172 ? 8.992 1.457 -20.796 1.00 85.75 172 PHE A O 1
ATOM 1402 N N . ASN A 1 173 ? 7.942 0.652 -18.979 1.00 86.06 173 ASN A N 1
ATOM 1403 C CA . ASN A 1 173 ? 6.677 1.334 -19.209 1.00 86.06 173 ASN A CA 1
ATOM 1404 C C . ASN A 1 173 ? 6.764 2.819 -18.836 1.00 86.06 173 ASN A C 1
ATOM 1406 O O . ASN A 1 173 ? 6.280 3.661 -19.588 1.00 86.06 173 ASN A O 1
ATOM 1410 N N . SER A 1 174 ? 7.445 3.153 -17.738 1.00 85.69 174 SER A N 1
ATOM 1411 C CA . SER A 1 174 ? 7.671 4.528 -17.287 1.00 85.69 174 SER A CA 1
ATOM 1412 C C . SER A 1 174 ? 8.457 5.378 -18.290 1.00 85.69 174 SER A C 1
ATOM 1414 O O . SER A 1 174 ? 8.141 6.552 -18.456 1.00 85.69 174 SER A O 1
ATOM 1416 N N . LEU A 1 175 ? 9.417 4.799 -19.018 1.00 82.62 175 LEU A N 1
ATOM 1417 C CA . LEU A 1 175 ? 10.146 5.506 -20.089 1.00 82.62 175 LEU A CA 1
ATOM 1418 C C . LEU A 1 175 ? 9.258 5.909 -21.264 1.00 82.62 175 LEU A C 1
ATOM 1420 O O . LEU A 1 175 ? 9.552 6.869 -21.962 1.00 82.62 175 LEU A O 1
ATOM 1424 N N . SER A 1 176 ? 8.200 5.140 -21.516 1.00 79.88 176 SER A N 1
ATOM 1425 C CA . SER A 1 176 ? 7.235 5.413 -22.583 1.00 79.88 176 SER A CA 1
ATOM 1426 C C . SER A 1 176 ? 6.037 6.228 -22.091 1.00 79.88 176 SER A C 1
ATOM 1428 O O . SER A 1 176 ? 5.060 6.356 -22.821 1.00 79.88 176 SER A O 1
ATOM 1430 N N . ASN A 1 177 ? 6.076 6.736 -20.856 1.00 82.69 177 ASN A N 1
ATOM 1431 C CA . ASN A 1 177 ? 4.980 7.506 -20.287 1.00 82.69 177 ASN A CA 1
ATOM 1432 C C . ASN A 1 177 ? 4.946 8.927 -20.868 1.00 82.69 177 ASN A C 1
ATOM 1434 O O . ASN A 1 177 ? 5.992 9.510 -21.137 1.00 82.69 177 ASN A O 1
ATOM 1438 N N . GLU A 1 178 ? 3.752 9.503 -21.001 1.00 79.44 178 GLU A N 1
ATOM 1439 C CA . GLU A 1 178 ? 3.543 10.868 -21.508 1.00 79.44 178 GLU A CA 1
ATOM 1440 C C . GLU A 1 178 ? 4.080 11.955 -20.559 1.00 79.44 178 GLU A C 1
ATOM 1442 O O . GLU A 1 178 ? 4.334 13.085 -20.969 1.00 79.44 178 GLU A O 1
ATOM 1447 N N . SER A 1 179 ? 4.247 11.643 -19.269 1.00 83.25 179 SER A N 1
ATOM 1448 C CA . SER A 1 179 ? 4.715 12.606 -18.275 1.00 83.25 179 SER A CA 1
ATOM 1449 C C . SER A 1 179 ? 6.240 12.680 -18.204 1.00 83.25 179 SER A C 1
ATOM 1451 O O . SER A 1 179 ? 6.899 11.757 -17.721 1.00 83.2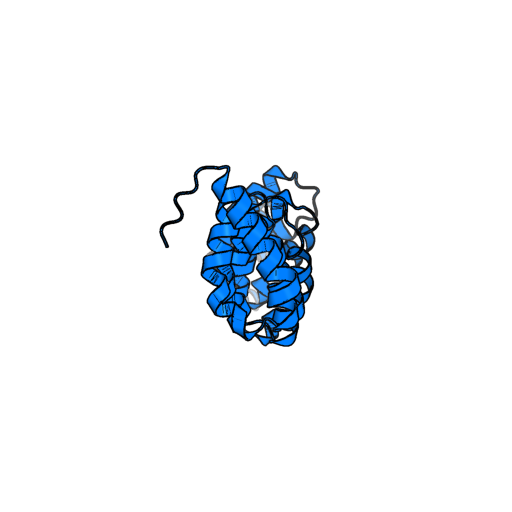5 179 SER A O 1
ATOM 1453 N N . ASN A 1 180 ? 6.790 13.851 -18.529 1.00 83.44 180 ASN A N 1
ATOM 1454 C CA . ASN A 1 180 ? 8.225 14.151 -18.413 1.00 83.44 180 ASN A CA 1
ATOM 1455 C C . ASN A 1 180 ? 8.791 13.864 -17.011 1.00 83.44 180 ASN A C 1
ATOM 1457 O O . ASN A 1 180 ? 9.911 13.384 -16.875 1.00 83.44 180 ASN A O 1
ATOM 1461 N N . LYS A 1 181 ? 7.998 14.106 -15.956 1.00 85.25 181 LYS A N 1
ATOM 1462 C CA . LYS A 1 181 ? 8.410 13.860 -14.563 1.00 85.25 181 LYS A CA 1
ATOM 1463 C C . LYS A 1 181 ? 8.670 12.378 -14.284 1.00 85.25 181 LYS A C 1
ATOM 1465 O O . LYS A 1 181 ? 9.561 12.045 -13.512 1.00 85.25 181 LYS A O 1
ATOM 1470 N N 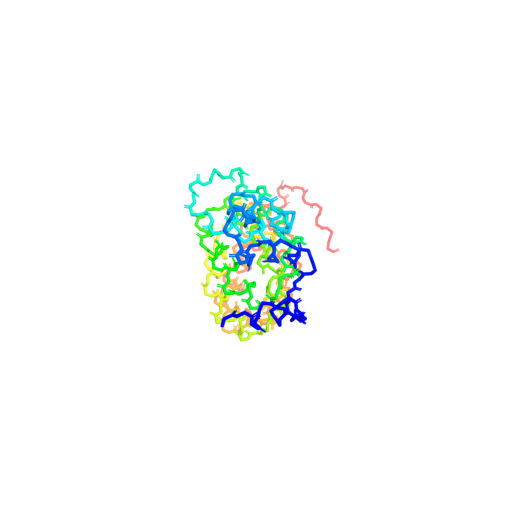. ILE A 1 182 ? 7.878 11.489 -14.889 1.00 86.19 182 ILE A N 1
ATOM 1471 C CA . ILE A 1 182 ? 8.042 10.036 -14.744 1.00 86.19 182 ILE A CA 1
ATOM 1472 C C . ILE A 1 182 ? 9.293 9.579 -15.484 1.00 86.19 182 ILE A C 1
ATOM 1474 O O . ILE A 1 182 ? 10.051 8.776 -14.948 1.00 86.19 182 ILE A O 1
ATOM 1478 N N . GLN A 1 183 ? 9.518 10.108 -16.688 1.00 85.81 183 GLN A N 1
ATOM 1479 C CA . GLN A 1 183 ? 10.701 9.796 -17.484 1.00 85.81 183 GLN A CA 1
ATOM 1480 C C . GLN A 1 183 ? 11.986 10.209 -16.755 1.00 85.81 183 GLN A C 1
ATOM 1482 O O . GLN A 1 183 ? 12.885 9.389 -16.600 1.00 85.81 183 GLN A O 1
ATOM 1487 N N . GLU A 1 184 ? 12.049 11.438 -16.237 1.00 85.75 184 GLU A N 1
ATOM 1488 C CA . GLU A 1 184 ? 13.199 11.941 -15.475 1.00 85.75 184 GLU A CA 1
ATOM 1489 C C . GLU A 1 184 ? 13.494 11.067 -14.248 1.00 85.75 184 GLU A C 1
ATOM 1491 O O . GLU A 1 184 ? 14.610 10.571 -14.088 1.00 85.75 184 GLU A O 1
ATOM 1496 N N . LEU A 1 185 ? 12.477 10.797 -13.423 1.00 86.62 185 LEU A N 1
ATOM 1497 C CA . LEU A 1 185 ? 12.625 9.950 -12.240 1.00 86.62 185 LEU A CA 1
ATOM 1498 C C . LEU A 1 185 ? 13.063 8.524 -12.602 1.00 86.62 185 LEU A C 1
ATOM 1500 O O . LEU A 1 185 ? 13.905 7.930 -11.931 1.00 86.62 185 LEU A O 1
ATOM 1504 N N . CYS A 1 186 ? 12.527 7.979 -13.692 1.00 87.94 186 CYS A N 1
ATOM 1505 C CA . CYS A 1 186 ? 12.920 6.674 -14.198 1.00 87.94 186 CYS A CA 1
ATOM 1506 C C . CYS A 1 186 ? 14.410 6.630 -14.571 1.00 87.94 186 CYS A C 1
ATOM 1508 O O . CYS A 1 186 ? 15.081 5.644 -14.270 1.00 87.94 186 CYS A O 1
ATOM 1510 N N . LEU A 1 187 ? 14.939 7.678 -15.212 1.00 86.56 187 LEU A N 1
ATOM 1511 C CA . LEU A 1 187 ? 16.357 7.761 -15.576 1.00 86.56 187 LEU A CA 1
ATOM 1512 C C . LEU A 1 187 ? 17.264 7.873 -14.345 1.00 86.56 187 LEU A C 1
ATOM 1514 O O . LEU A 1 187 ? 18.355 7.305 -14.355 1.00 86.56 187 LEU A O 1
ATOM 1518 N N . LEU A 1 188 ? 16.807 8.548 -13.286 1.00 88.12 188 LEU A N 1
ATOM 1519 C CA . LEU A 1 188 ? 17.536 8.656 -12.017 1.00 88.12 188 LEU A CA 1
ATOM 1520 C C . LEU A 1 188 ? 17.646 7.311 -11.287 1.00 88.12 188 LEU A C 1
ATOM 1522 O O . LEU A 1 188 ? 18.711 6.974 -10.770 1.00 88.12 188 LEU A O 1
ATOM 1526 N N . GLU A 1 189 ? 16.572 6.519 -11.270 1.00 87.06 189 GLU A N 1
ATOM 1527 C CA . GLU A 1 189 ? 16.552 5.217 -10.587 1.00 87.06 189 GLU A CA 1
ATOM 1528 C C . GLU A 1 189 ? 17.179 4.086 -11.417 1.00 87.06 189 GLU A C 1
ATOM 1530 O O . GLU A 1 189 ? 17.590 3.052 -10.879 1.00 87.06 189 GLU A O 1
ATOM 1535 N N . LEU A 1 190 ? 17.311 4.275 -12.733 1.00 85.06 190 LEU A N 1
ATOM 1536 C CA . LEU A 1 190 ? 17.800 3.252 -13.651 1.00 85.06 190 LEU A CA 1
ATOM 1537 C C . LEU A 1 190 ? 19.159 2.644 -13.270 1.00 85.06 190 LEU A C 1
ATOM 1539 O O . LEU A 1 190 ? 19.240 1.412 -13.244 1.00 85.06 190 LEU A O 1
ATOM 1543 N N . PRO A 1 191 ? 20.218 3.412 -12.935 1.00 86.31 191 PRO A N 1
ATOM 1544 C CA . PRO A 1 191 ? 21.534 2.847 -12.626 1.00 86.31 191 PRO A CA 1
ATOM 1545 C C . PRO A 1 191 ? 21.499 1.793 -11.512 1.00 86.31 191 PRO A C 1
ATOM 1547 O O . PRO A 1 191 ? 22.283 0.844 -11.524 1.00 86.31 191 PRO A O 1
ATOM 1550 N N . ARG A 1 192 ? 20.554 1.913 -10.572 1.00 85.94 192 ARG A N 1
ATOM 1551 C CA . ARG A 1 192 ? 20.368 0.971 -9.458 1.00 85.94 192 ARG A CA 1
ATOM 1552 C C . ARG A 1 192 ? 19.760 -0.356 -9.916 1.00 85.94 192 ARG A C 1
ATOM 1554 O O . ARG A 1 192 ? 20.006 -1.397 -9.300 1.00 85.94 192 ARG A O 1
ATOM 1561 N N . LEU A 1 193 ? 18.987 -0.317 -10.999 1.00 84.50 193 LEU A N 1
ATOM 1562 C CA . LEU A 1 193 ? 18.240 -1.442 -11.551 1.00 84.50 193 LEU A CA 1
ATOM 1563 C C . LEU A 1 193 ? 18.952 -2.148 -12.704 1.00 84.50 193 LEU A C 1
ATOM 1565 O O . LEU A 1 193 ? 18.657 -3.317 -12.939 1.00 84.50 193 LEU A O 1
ATOM 1569 N N . VAL A 1 194 ? 19.934 -1.509 -13.355 1.00 83.12 194 VAL A N 1
ATOM 1570 C CA . VAL A 1 194 ? 20.698 -2.079 -14.487 1.00 83.12 194 VAL A CA 1
ATOM 1571 C C . VAL A 1 194 ? 21.233 -3.485 -14.197 1.00 83.12 194 VAL A C 1
ATOM 1573 O O . VAL A 1 194 ? 21.195 -4.340 -15.075 1.00 83.12 194 VAL A O 1
ATOM 1576 N N . LYS A 1 195 ? 21.667 -3.771 -12.961 1.00 85.94 195 LYS A N 1
ATOM 1577 C CA . LYS A 1 195 ? 22.175 -5.102 -12.567 1.00 85.94 195 LYS A CA 1
ATOM 1578 C C . LYS A 1 195 ? 21.145 -6.235 -12.666 1.00 85.94 195 LYS A C 1
ATOM 1580 O O . LYS A 1 195 ? 21.528 -7.401 -12.689 1.00 85.94 195 LYS A O 1
ATOM 1585 N N . TYR A 1 196 ? 19.856 -5.906 -12.692 1.00 85.75 196 TYR A N 1
ATOM 1586 C CA . TYR A 1 196 ? 18.766 -6.872 -12.815 1.00 85.75 196 TYR A CA 1
ATOM 1587 C C . TYR A 1 196 ? 18.223 -6.973 -14.241 1.00 85.75 196 TYR A C 1
ATOM 1589 O O . TYR A 1 196 ? 17.427 -7.872 -14.504 1.00 85.75 196 TYR A O 1
ATOM 1597 N N . ILE A 1 197 ? 18.643 -6.085 -15.146 1.00 83.94 197 ILE A N 1
ATOM 1598 C CA . ILE A 1 197 ? 18.185 -6.071 -16.532 1.00 83.94 197 ILE A CA 1
ATOM 1599 C C . ILE A 1 197 ? 19.111 -6.945 -17.372 1.00 83.94 197 ILE A C 1
ATOM 1601 O O . ILE A 1 197 ? 20.333 -6.776 -17.370 1.00 83.94 197 ILE A O 1
ATOM 1605 N N . ASP A 1 198 ? 18.526 -7.870 -18.126 1.00 85.00 198 ASP A N 1
ATOM 1606 C CA . ASP A 1 198 ? 19.298 -8.722 -19.019 1.00 85.00 198 ASP A CA 1
ATOM 1607 C C . ASP A 1 198 ? 19.784 -7.915 -20.240 1.00 85.00 198 ASP A C 1
ATOM 1609 O O . ASP A 1 198 ? 19.103 -7.012 -20.737 1.00 85.00 198 ASP A O 1
ATOM 1613 N N . ARG A 1 199 ? 20.980 -8.237 -20.755 1.00 80.25 199 ARG A N 1
ATOM 1614 C CA . ARG A 1 199 ? 21.611 -7.480 -21.860 1.00 80.25 199 ARG A CA 1
ATOM 1615 C C . ARG A 1 199 ? 20.720 -7.368 -23.097 1.00 80.25 199 ARG A C 1
ATOM 1617 O O . ARG A 1 199 ? 20.715 -6.333 -23.759 1.00 80.25 199 ARG A O 1
ATOM 1624 N N . GLU A 1 200 ? 19.965 -8.419 -23.393 1.00 83.62 200 GLU A N 1
ATOM 1625 C CA . GLU A 1 200 ? 19.030 -8.445 -24.514 1.00 83.62 200 GLU A CA 1
ATOM 1626 C C . GLU A 1 200 ? 17.907 -7.419 -24.333 1.00 83.62 200 GLU A C 1
ATOM 1628 O O . GLU A 1 200 ? 17.633 -6.646 -25.247 1.00 83.62 200 GLU A O 1
ATOM 1633 N N . GLN A 1 201 ? 17.313 -7.337 -23.140 1.00 81.62 201 GLN A N 1
ATOM 1634 C CA . GLN A 1 201 ? 16.261 -6.367 -22.826 1.00 81.62 201 GLN A CA 1
ATOM 1635 C C . GLN A 1 201 ? 16.783 -4.926 -22.863 1.00 81.62 201 GLN A C 1
ATOM 1637 O O . GLN A 1 201 ? 16.099 -4.036 -23.374 1.00 81.62 201 GLN A O 1
ATOM 1642 N N . MET A 1 202 ? 18.019 -4.697 -22.400 1.00 81.94 202 MET A N 1
ATOM 1643 C CA . MET A 1 202 ? 18.672 -3.390 -22.529 1.00 81.94 202 MET A CA 1
ATOM 1644 C C . MET A 1 202 ? 18.785 -2.965 -23.997 1.00 81.94 202 MET A C 1
ATOM 1646 O O . MET A 1 202 ? 18.426 -1.846 -24.354 1.00 81.94 202 MET A O 1
ATOM 1650 N N . HIS A 1 203 ? 19.253 -3.858 -24.868 1.00 81.00 203 HIS A N 1
ATOM 1651 C CA . HIS A 1 203 ? 19.473 -3.520 -26.271 1.00 81.00 203 HIS A CA 1
ATOM 1652 C C . HIS A 1 203 ? 18.170 -3.404 -27.074 1.00 81.00 203 HIS A C 1
ATOM 1654 O O . HIS A 1 203 ? 18.035 -2.517 -27.910 1.00 81.00 203 HIS A O 1
ATOM 1660 N N . THR A 1 204 ? 17.214 -4.302 -26.838 1.00 83.00 204 THR A N 1
ATOM 1661 C CA . THR A 1 204 ? 16.018 -4.449 -27.686 1.00 83.00 204 THR A CA 1
ATOM 1662 C C . THR A 1 204 ? 14.832 -3.613 -27.227 1.00 83.00 204 THR A C 1
ATOM 1664 O O . THR A 1 204 ? 14.034 -3.195 -28.060 1.00 83.00 204 THR A O 1
ATOM 1667 N N . GLN A 1 205 ? 14.701 -3.350 -25.924 1.00 81.88 205 GLN A N 1
ATOM 1668 C CA . GLN A 1 205 ? 13.550 -2.629 -25.375 1.00 81.88 205 GLN A CA 1
ATOM 1669 C C . GLN A 1 205 ? 13.951 -1.266 -24.827 1.00 81.88 205 GLN A C 1
ATOM 1671 O O . GLN A 1 205 ? 13.303 -0.266 -25.131 1.00 81.88 205 GLN A O 1
ATOM 1676 N N . PHE A 1 206 ? 15.029 -1.210 -24.045 1.00 82.25 206 PHE A N 1
ATOM 1677 C CA . PHE A 1 206 ? 15.417 0.016 -23.360 1.00 82.25 206 PHE A CA 1
ATOM 1678 C C . PHE A 1 206 ? 16.045 1.052 -24.301 1.00 82.25 206 PHE A C 1
ATOM 1680 O O . PHE A 1 206 ? 15.538 2.170 -24.391 1.00 82.25 206 PHE A O 1
ATOM 1687 N N . LEU A 1 207 ? 17.113 0.694 -25.027 1.00 81.62 207 LEU A N 1
ATOM 1688 C CA . LEU A 1 207 ? 17.819 1.636 -25.906 1.00 81.62 207 LEU A CA 1
ATOM 1689 C C . LEU A 1 207 ? 16.901 2.276 -26.962 1.00 81.62 207 LEU A C 1
ATOM 1691 O O . LEU A 1 207 ? 16.959 3.497 -27.101 1.00 81.62 207 LEU A O 1
ATOM 1695 N N . PRO A 1 208 ? 16.013 1.538 -27.661 1.00 84.12 208 PRO A N 1
ATOM 1696 C CA . PRO A 1 208 ? 15.109 2.154 -28.630 1.00 84.12 208 PRO A CA 1
ATOM 1697 C C . PRO A 1 208 ? 14.138 3.145 -27.983 1.00 84.12 208 PRO A C 1
ATOM 1699 O O . PRO A 1 208 ? 13.897 4.215 -28.540 1.00 84.12 208 PRO A O 1
ATOM 1702 N N . LYS A 1 209 ? 13.612 2.826 -26.791 1.00 83.69 209 LYS A N 1
ATOM 1703 C CA . LYS A 1 209 ? 12.719 3.720 -26.038 1.00 83.69 209 LYS A CA 1
ATOM 1704 C C . LYS A 1 209 ? 13.442 4.979 -25.562 1.00 83.69 209 LYS A C 1
ATOM 1706 O O . LYS A 1 209 ? 12.898 6.069 -25.703 1.00 83.69 209 LYS A O 1
ATOM 1711 N N . LEU A 1 210 ? 14.671 4.846 -25.063 1.00 82.94 210 LEU A N 1
ATOM 1712 C CA . LEU A 1 210 ? 15.492 5.986 -24.653 1.00 82.94 210 LEU A CA 1
ATOM 1713 C C . LEU A 1 210 ? 15.838 6.877 -25.847 1.00 82.94 210 LEU A C 1
ATOM 1715 O O . LEU A 1 210 ? 15.692 8.092 -25.763 1.00 82.94 210 LEU A O 1
ATOM 1719 N N . LEU A 1 211 ? 16.265 6.289 -26.968 1.00 81.19 211 LEU A N 1
ATOM 1720 C CA . LEU A 1 211 ? 16.562 7.040 -28.188 1.00 81.19 211 LEU A CA 1
ATOM 1721 C C . LEU A 1 211 ? 15.330 7.802 -28.673 1.00 81.19 211 LEU A C 1
ATOM 1723 O O . LEU A 1 211 ? 15.434 8.988 -28.968 1.00 81.19 211 LEU A O 1
ATOM 1727 N N . ARG A 1 212 ? 14.163 7.150 -28.693 1.00 82.25 212 ARG A N 1
ATOM 1728 C CA . ARG A 1 212 ? 12.893 7.792 -29.036 1.00 82.25 212 ARG A CA 1
ATOM 1729 C C . ARG A 1 212 ? 12.590 8.978 -28.119 1.00 82.25 212 ARG A C 1
ATOM 1731 O O . ARG A 1 212 ? 12.344 10.065 -28.622 1.00 82.25 212 ARG A O 1
ATOM 1738 N N . MET A 1 213 ? 12.694 8.792 -26.806 1.00 79.12 213 MET A N 1
ATOM 1739 C CA . MET A 1 213 ? 12.487 9.857 -25.821 1.00 79.12 213 MET A CA 1
ATOM 1740 C C . MET A 1 213 ? 13.458 11.031 -26.034 1.00 79.12 213 MET A C 1
ATOM 1742 O O . MET A 1 213 ? 13.042 12.182 -26.007 1.00 79.12 213 MET A O 1
ATOM 1746 N N . VAL A 1 214 ? 14.743 10.772 -26.304 1.00 77.31 214 VAL A N 1
ATOM 1747 C CA . VAL A 1 214 ? 15.736 11.829 -26.584 1.00 77.31 214 VAL A CA 1
ATOM 1748 C C . VAL A 1 214 ? 15.430 12.570 -27.890 1.00 77.31 214 VAL A C 1
ATOM 1750 O O . VAL A 1 214 ? 15.648 13.778 -27.977 1.00 77.31 214 VAL A O 1
ATOM 1753 N N . LEU A 1 215 ? 14.939 11.869 -28.912 1.00 77.06 215 LEU A N 1
ATOM 1754 C CA . LEU A 1 215 ? 14.533 12.483 -30.176 1.00 77.06 215 LEU A CA 1
ATOM 1755 C C . LEU A 1 215 ? 13.291 13.368 -29.992 1.00 77.06 215 LEU A C 1
ATOM 1757 O O . LEU A 1 215 ? 13.312 14.521 -30.413 1.00 77.06 215 LEU A O 1
ATOM 1761 N N . GLU A 1 216 ? 12.270 12.881 -29.285 1.00 71.94 216 GLU A N 1
ATOM 1762 C CA . GLU A 1 216 ? 11.065 13.648 -28.934 1.00 71.94 216 GLU A CA 1
ATOM 1763 C C . GLU A 1 216 ? 11.406 14.859 -28.033 1.00 71.94 216 GLU A C 1
ATOM 1765 O O . GLU A 1 216 ? 10.859 15.952 -28.192 1.00 71.94 216 GLU A O 1
ATOM 1770 N N . ALA A 1 217 ? 12.386 14.714 -27.136 1.00 65.69 217 ALA A N 1
ATOM 1771 C CA . ALA 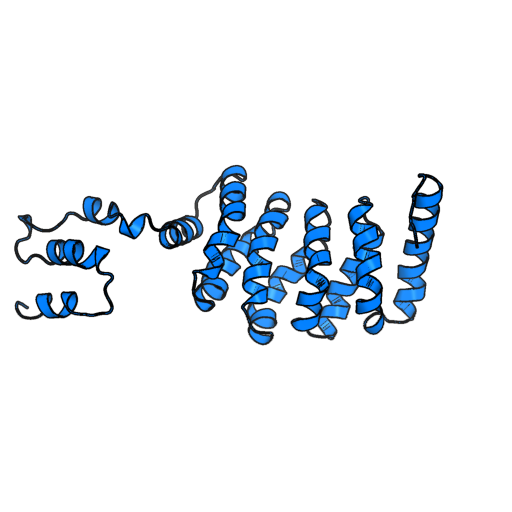A 1 217 ? 12.872 15.796 -26.281 1.00 65.69 217 ALA A CA 1
ATOM 1772 C C . ALA A 1 217 ? 13.643 16.890 -27.047 1.00 65.69 217 ALA A C 1
ATOM 1774 O O . ALA A 1 217 ? 13.639 18.056 -26.644 1.00 65.69 217 ALA A O 1
ATOM 1775 N N . LYS A 1 218 ? 14.300 16.543 -28.164 1.00 56.81 218 LYS A N 1
ATOM 1776 C CA . LYS A 1 218 ? 14.975 17.519 -29.037 1.00 56.81 218 LYS A CA 1
ATOM 1777 C C . LYS A 1 218 ? 13.994 18.399 -29.809 1.00 56.81 218 LYS A C 1
ATOM 1779 O O . LYS A 1 218 ? 14.320 19.554 -30.077 1.00 56.81 218 LYS A O 1
ATOM 1784 N N . GLU A 1 219 ? 12.810 17.890 -30.137 1.00 55.22 219 GLU A N 1
ATOM 1785 C CA . GLU A 1 219 ? 11.748 18.682 -30.772 1.00 55.22 219 GLU A CA 1
ATOM 1786 C C . GLU A 1 219 ? 11.067 19.629 -29.767 1.00 55.22 219 GLU A C 1
ATOM 1788 O O . GLU A 1 219 ? 10.717 20.758 -30.109 1.00 55.22 219 GLU A O 1
ATOM 1793 N N . ASN A 1 220 ? 10.991 19.230 -28.494 1.00 47.62 220 ASN A N 1
ATOM 1794 C CA . ASN A 1 220 ? 10.417 20.011 -27.399 1.00 47.62 220 ASN A CA 1
ATOM 1795 C C . ASN A 1 220 ? 11.489 20.540 -26.432 1.00 47.62 220 ASN A C 1
ATOM 1797 O O . ASN A 1 220 ? 11.518 20.098 -25.295 1.00 47.62 220 ASN A O 1
ATOM 1801 N N . LYS A 1 221 ? 12.359 21.477 -26.859 1.00 42.38 221 LYS A N 1
ATOM 1802 C CA . LYS A 1 221 ? 13.318 22.263 -26.027 1.00 42.38 221 LYS A CA 1
ATOM 1803 C C . LYS A 1 221 ? 13.495 21.771 -24.569 1.00 42.38 221 LYS A C 1
ATOM 1805 O O . LYS A 1 221 ? 13.116 22.467 -23.626 1.00 42.38 221 LYS A O 1
ATOM 1810 N N . PHE A 1 222 ? 14.080 20.593 -24.364 1.00 44.44 222 PHE A N 1
ATOM 1811 C CA . PHE A 1 222 ? 14.426 20.140 -23.022 1.00 44.44 222 PHE A CA 1
ATOM 1812 C C . PHE A 1 222 ? 15.785 20.712 -22.607 1.00 44.44 222 PHE A C 1
ATOM 1814 O O . PHE A 1 222 ? 16.803 20.448 -23.247 1.00 44.44 222 PHE A O 1
ATOM 1821 N N . SER A 1 223 ? 15.808 21.434 -21.485 1.00 37.81 223 SER A N 1
ATOM 1822 C CA . SER A 1 223 ? 17.005 21.568 -20.652 1.00 37.81 223 SER A CA 1
ATOM 1823 C C . SER A 1 223 ? 17.167 20.284 -19.839 1.00 37.81 223 SER A C 1
ATOM 1825 O O . SER A 1 223 ? 16.696 20.208 -18.709 1.00 37.81 223 SER A O 1
ATOM 1827 N N . VAL A 1 224 ? 17.810 19.264 -20.409 1.00 38.00 224 VAL A N 1
ATOM 1828 C CA . VAL A 1 224 ? 18.418 18.198 -19.600 1.00 38.00 224 VAL A CA 1
ATOM 1829 C C . VAL A 1 224 ? 19.867 18.612 -19.376 1.00 38.00 224 VAL A C 1
ATOM 1831 O O . VAL A 1 224 ? 20.708 18.447 -20.259 1.00 38.00 224 VAL A O 1
ATOM 1834 N N . CYS A 1 225 ? 20.148 19.231 -18.230 1.00 33.78 225 CYS A N 1
ATOM 1835 C CA . CYS A 1 225 ? 21.525 19.348 -17.762 1.00 33.78 225 CYS A CA 1
ATOM 1836 C C . CYS A 1 225 ? 21.952 17.957 -17.290 1.00 33.78 225 CYS A C 1
ATOM 1838 O O . CYS A 1 225 ? 21.400 17.448 -16.315 1.00 33.78 225 CYS A O 1
ATOM 1840 N N . PHE A 1 226 ? 22.863 17.347 -18.047 1.00 37.59 226 PHE A N 1
ATOM 1841 C CA . PHE A 1 226 ? 23.624 16.170 -17.633 1.00 37.59 226 PHE A CA 1
ATOM 1842 C C . PHE A 1 226 ? 24.477 16.467 -16.398 1.00 37.59 226 PHE A C 1
ATOM 1844 O O . PHE A 1 226 ? 24.946 17.625 -16.276 1.00 37.59 226 PHE A O 1
#

Radius of gyration: 24.93 Å; Cα contacts (8 Å, |Δi|>4): 168; chains: 1; bounding box: 56×36×75 Å

Mean predicted aligned error: 8.99 Å

pLDDT: mean 84.62, std 13.28, range [33.78, 97.0]

Secondary structure (DSSP, 8-state):
-TTSHHHHHT-TTS-HHHHHHHHHHT-SSGGGSPPHHHHTTSGGGGSHHHHHHHHHH--S---HHHHHHHHHHGGGTGGGS-HHHIIIIIHHHHHHTTT-TTTHHHHHHHHHHHHHHS-HHHIIIIIHHHHTTTTT--SSTHHHHHHHTTHHHHHHHS-HHHIIIIIHHHHHHHTT-S-HHHHHHHHHHHHHHGGGS-HHHIIIIIHHHHHHHHHHHHHTT-----

InterPro domains:
  IPR011989 Armadillo-like helical [G3DSA:1.25.10.10] (43-222)
  IPR016024 Armadillo-type fold [SSF48371] (56-213)
  IPR051177 Catalytically Inactive Kinase-Related Protein [PTHR12984] (5-214)

Solvent-accessible surface area (backbone atoms only — not comparable to full-atom values): 13331 Å² total; per-residue (Å²): 129,87,83,55,63,68,61,62,68,69,35,89,87,59,60,75,88,47,43,65,57,49,53,31,51,65,38,90,52,74,88,68,31,57,53,68,78,60,61,71,65,38,70,75,60,67,35,69,69,51,46,50,52,52,54,71,67,49,86,62,93,68,53,68,68,61,51,48,58,48,38,64,52,42,53,82,50,54,81,78,48,57,67,68,50,44,60,74,52,49,41,59,60,52,56,68,44,61,86,39,49,89,48,36,51,40,42,47,58,37,50,51,57,52,56,72,73,48,56,46,65,57,36,56,73,71,45,42,74,62,52,61,70,51,55,82,45,62,63,52,58,61,39,48,45,56,54,60,78,38,47,72,58,47,70,74,42,51,54,73,69,54,40,51,71,47,50,49,54,37,50,62,49,33,56,71,44,92,48,66,70,41,30,54,51,43,61,69,54,37,76,80,48,51,88,67,56,53,71,65,52,43,61,70,54,44,46,56,48,53,52,50,47,53,53,57,34,66,77,56,83,60,88,75,82,128